Protein AF-A0A968QFV6-F1 (afdb_monomer)

Foldseek 3Di:
DVVLVVCLVVLVLQVLCVVLVPDDCVVVCVLVSLLSNLSSQLSVLLVVLALRSLVVSLVSLVPRDPPDPCVVVSVVSNVQSVLSSQLSVLQVCLVVLCVVLDPVSLVSSLVSLVVRDPPHPCVVVSVVSNLVSVLSNLCVVCVVLLVVLVVLCVVVDLRSLVSSLVSLVVRDPSHPCNVVSVVSNVVSQLSNLCVVCVVLQVQLVVCVVVVNLVRSLVSLPVSDPPHNCVVVSVVSNVLSVLQVQLVVLQVCLVVLCVVLDLVSLVVSLVSLVVRDCSYPCNVVSVVSNVVSVVSSVVPPDPPDD

Structure (mmCIF, N/CA/C/O backbone):
data_AF-A0A968QFV6-F1
#
_entry.id   AF-A0A968QFV6-F1
#
loop_
_atom_site.group_PDB
_atom_site.id
_atom_site.type_symbol
_atom_site.label_atom_id
_atom_site.label_alt_id
_atom_site.label_comp_id
_atom_site.label_asym_id
_atom_site.label_entity_id
_atom_site.label_seq_id
_atom_site.pdbx_PDB_ins_code
_atom_site.Cartn_x
_atom_site.Cartn_y
_atom_site.Cartn_z
_atom_site.occupancy
_atom_site.B_iso_or_equiv
_atom_site.auth_seq_id
_atom_site.auth_comp_id
_atom_site.auth_asym_id
_atom_site.auth_atom_id
_atom_site.pdbx_PDB_model_num
ATOM 1 N N . MET A 1 1 ? -9.538 27.990 45.980 1.00 63.53 1 MET A N 1
ATOM 2 C CA . MET A 1 1 ? -10.976 27.893 45.644 1.00 63.53 1 MET A CA 1
ATOM 3 C C . MET A 1 1 ? -11.156 27.715 44.140 1.00 63.53 1 MET A C 1
ATOM 5 O O . MET A 1 1 ? -11.526 26.620 43.762 1.00 63.53 1 MET A O 1
ATOM 9 N N . ALA A 1 2 ? -10.770 28.677 43.284 1.00 76.88 2 ALA A N 1
ATOM 10 C CA . ALA A 1 2 ? -10.867 28.529 41.817 1.00 76.88 2 ALA A CA 1
ATOM 11 C C . ALA A 1 2 ? -10.183 27.261 41.255 1.00 76.88 2 ALA A C 1
ATOM 13 O O . ALA A 1 2 ? -10.748 26.585 40.409 1.00 76.88 2 ALA A O 1
ATOM 14 N N . ILE A 1 3 ? -9.011 26.895 41.790 1.00 88.00 3 ILE A N 1
ATOM 15 C CA . ILE A 1 3 ? -8.288 25.673 41.394 1.00 88.00 3 ILE A CA 1
ATOM 16 C C . ILE A 1 3 ? -9.075 24.397 41.743 1.00 88.00 3 ILE A C 1
ATOM 18 O O . ILE A 1 3 ? -9.102 23.466 40.956 1.00 88.00 3 ILE A O 1
ATOM 22 N N . VAL A 1 4 ? -9.745 24.350 42.900 1.00 89.94 4 VAL A N 1
ATOM 23 C CA . VAL A 1 4 ? -10.486 23.156 43.352 1.00 89.94 4 VAL A CA 1
ATOM 24 C C . VAL A 1 4 ? -11.701 22.905 42.462 1.00 89.94 4 VAL A C 1
ATOM 26 O O . VAL A 1 4 ? -11.905 21.789 42.001 1.00 89.94 4 VAL A O 1
ATOM 29 N N . GLU A 1 5 ? -12.462 23.959 42.166 1.00 89.62 5 GLU A N 1
ATOM 30 C CA . GLU A 1 5 ? -13.610 23.880 41.256 1.00 89.62 5 GLU A CA 1
ATOM 31 C C . GLU A 1 5 ? -13.193 23.475 39.839 1.00 89.62 5 GLU A C 1
ATOM 33 O O . GLU A 1 5 ? -13.882 22.688 39.192 1.00 89.62 5 GLU A O 1
ATOM 38 N N . GLN A 1 6 ? -12.040 23.965 39.370 1.00 93.44 6 GLN A N 1
ATOM 39 C CA . GLN A 1 6 ? -11.497 23.570 38.073 1.00 93.44 6 GLN A CA 1
ATOM 40 C C . GLN A 1 6 ? -11.153 22.076 38.040 1.00 93.44 6 GLN A C 1
ATOM 42 O O . GLN A 1 6 ? -11.590 21.384 37.127 1.00 93.44 6 GLN A O 1
ATOM 47 N N . LEU A 1 7 ? -10.460 21.562 39.061 1.00 94.38 7 LEU A N 1
ATOM 48 C CA . LEU A 1 7 ? -10.104 20.141 39.148 1.00 94.38 7 LEU A CA 1
ATOM 49 C C . LEU A 1 7 ? -11.343 19.238 39.213 1.00 94.38 7 LEU A C 1
ATOM 51 O O . LEU A 1 7 ? -11.367 18.180 38.592 1.00 94.38 7 LEU A O 1
ATOM 55 N N . ILE A 1 8 ? -12.398 19.660 39.918 1.00 92.56 8 ILE A N 1
ATOM 56 C CA . ILE A 1 8 ? -13.682 18.942 39.940 1.00 92.56 8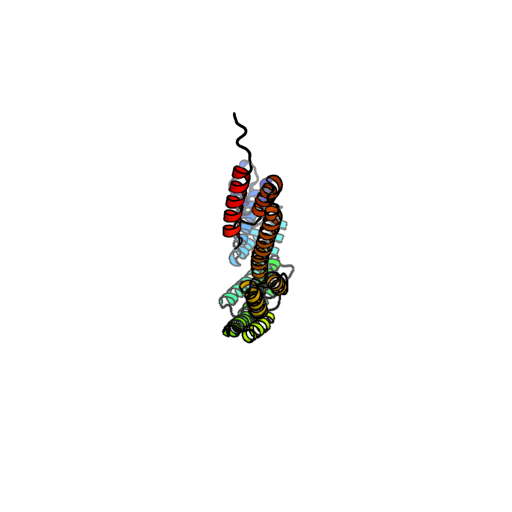 ILE A CA 1
ATOM 57 C C . ILE A 1 8 ? -14.321 18.935 38.545 1.00 92.56 8 ILE A C 1
ATOM 59 O O . ILE A 1 8 ? -14.809 17.900 38.090 1.00 92.56 8 ILE A O 1
ATOM 63 N N . LYS A 1 9 ? -14.312 20.080 37.852 1.00 91.44 9 LYS A N 1
ATOM 64 C CA . LYS A 1 9 ? -14.881 20.225 36.506 1.00 91.44 9 LYS A CA 1
ATOM 65 C C . LYS A 1 9 ? -14.138 19.383 35.467 1.00 91.44 9 LYS A C 1
ATOM 67 O O . LYS A 1 9 ? -14.777 18.781 34.609 1.00 91.44 9 LYS A O 1
ATOM 72 N N . GLU A 1 10 ? -12.814 19.343 35.555 1.00 93.50 10 GLU A N 1
ATOM 73 C CA . GLU A 1 10 ? -11.938 18.547 34.687 1.00 93.50 10 GLU A CA 1
ATOM 74 C C . GLU A 1 10 ? -11.871 17.072 35.105 1.00 93.50 10 GLU A C 1
ATOM 76 O O . GLU A 1 10 ? -11.351 16.251 34.359 1.00 93.50 10 GLU A O 1
ATOM 81 N N . GLN A 1 11 ? -12.457 16.713 36.254 1.00 91.94 11 GLN A N 1
ATOM 82 C CA . GLN A 1 11 ? -12.423 15.361 36.821 1.00 91.94 11 GLN A CA 1
ATOM 83 C C . GLN A 1 11 ? -10.997 14.869 37.121 1.00 91.94 11 GLN A C 1
ATOM 85 O O . GLN A 1 11 ? -10.686 13.676 37.039 1.00 91.94 11 GLN A O 1
ATOM 90 N N . GLU A 1 12 ? -10.126 15.789 37.533 1.00 95.56 12 GLU A N 1
ATOM 91 C CA . GLU A 1 12 ? -8.755 15.501 37.950 1.00 95.56 12 GLU A CA 1
ATOM 92 C C . GLU A 1 12 ? -8.711 15.091 39.427 1.00 95.56 12 GLU A C 1
ATOM 94 O O . GLU A 1 12 ? -8.183 15.777 40.305 1.00 95.56 12 GLU A O 1
ATOM 99 N N . TRP A 1 13 ? -9.314 13.934 39.711 1.00 94.69 13 TRP A N 1
ATOM 100 C CA . TRP A 1 13 ? -9.573 13.430 41.064 1.00 94.69 13 TRP A 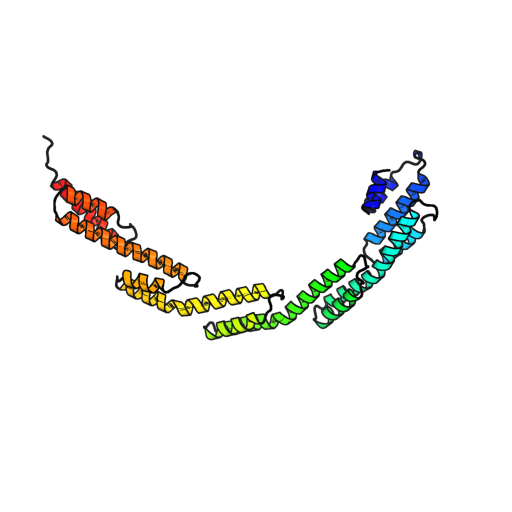CA 1
ATOM 101 C C . TRP A 1 13 ? -8.311 13.225 41.907 1.00 94.69 13 TRP A C 1
ATOM 103 O O . TRP A 1 13 ? -8.300 13.520 43.102 1.00 94.69 13 TRP A O 1
ATOM 113 N N . LYS A 1 14 ? -7.217 12.784 41.277 1.00 93.00 14 LYS A N 1
ATOM 114 C CA . LYS A 1 14 ? -5.929 12.579 41.953 1.00 93.00 14 LYS A CA 1
ATOM 115 C C . LYS A 1 14 ? -5.318 13.902 42.417 1.00 93.00 14 LYS A C 1
ATOM 117 O O . LYS A 1 14 ? -4.801 13.989 43.532 1.00 93.00 14 LYS A O 1
ATOM 122 N N . ASP A 1 15 ? -5.391 14.929 41.581 1.00 93.56 15 ASP A N 1
ATOM 123 C CA . ASP A 1 15 ? -4.854 16.252 41.896 1.00 93.56 15 ASP A CA 1
ATOM 124 C C . ASP A 1 15 ? -5.760 16.984 42.889 1.00 93.56 15 ASP A C 1
ATOM 126 O O . ASP A 1 15 ? -5.274 17.630 43.822 1.00 93.56 15 ASP A O 1
ATOM 130 N N . LEU A 1 16 ? -7.077 16.781 42.783 1.00 94.62 16 LEU A N 1
ATOM 131 C CA . LEU A 1 16 ? -8.046 17.221 43.783 1.00 94.62 16 LEU A CA 1
ATOM 132 C C . LEU A 1 16 ? -7.718 16.645 45.171 1.00 94.62 16 LEU A C 1
ATOM 134 O O . LEU A 1 16 ? -7.713 17.384 46.160 1.00 94.62 16 LEU A O 1
ATOM 138 N N . LEU A 1 17 ? -7.373 15.356 45.261 1.00 92.50 17 LEU A N 1
ATOM 139 C CA . LEU A 1 17 ? -7.002 14.723 46.530 1.00 92.50 17 LEU A CA 1
ATOM 140 C C . LEU A 1 17 ? -5.725 15.338 47.126 1.00 92.50 17 LEU A C 1
ATOM 142 O O . LEU A 1 17 ? -5.653 15.633 48.322 1.00 92.50 17 LEU A O 1
ATOM 146 N N . GLN A 1 18 ? -4.720 15.600 46.287 1.00 92.62 18 GLN A N 1
ATOM 147 C CA . GLN A 1 18 ? -3.479 16.238 46.729 1.00 92.62 18 GLN A CA 1
ATOM 148 C C . GLN A 1 18 ? -3.721 17.649 47.269 1.00 92.62 18 GLN A C 1
ATOM 150 O O . GLN A 1 18 ? -3.216 17.990 48.341 1.00 92.62 18 GLN A O 1
ATOM 155 N N . VAL A 1 19 ? -4.507 18.465 46.564 1.00 92.38 19 VAL A N 1
ATOM 156 C CA . VAL A 1 19 ? -4.805 19.842 46.979 1.00 92.38 19 VAL A CA 1
ATOM 157 C C . VAL A 1 19 ? -5.594 19.863 48.291 1.00 92.38 19 VAL A C 1
ATOM 159 O O . VAL A 1 19 ? -5.239 20.606 49.205 1.00 92.38 19 VAL A O 1
ATOM 162 N N . THR A 1 20 ? -6.619 19.020 48.422 1.00 91.00 20 THR A N 1
ATOM 163 C CA . THR A 1 20 ? -7.507 18.975 49.601 1.00 91.00 20 THR A CA 1
ATOM 164 C C . THR A 1 20 ? -6.808 18.473 50.867 1.00 91.00 20 THR A C 1
ATOM 166 O O . THR A 1 20 ? -7.102 18.928 51.976 1.00 91.00 20 THR A O 1
ATOM 169 N N . SER A 1 21 ? -5.813 17.592 50.731 1.00 89.56 21 SER A N 1
ATOM 170 C CA . SER A 1 21 ? -4.991 17.129 51.860 1.00 89.56 21 SER A CA 1
ATOM 171 C C . SER A 1 21 ? -4.121 18.227 52.496 1.00 89.56 21 SER A C 1
ATOM 173 O O . SER A 1 21 ? -3.706 18.097 53.647 1.00 89.56 21 SER A O 1
ATOM 175 N N . ARG A 1 22 ? -3.861 19.327 51.774 1.00 90.38 22 ARG A N 1
ATOM 176 C CA . ARG A 1 22 ? -2.951 20.411 52.192 1.00 90.38 22 ARG A CA 1
ATOM 177 C C . ARG A 1 22 ? -3.666 21.658 52.715 1.00 90.38 22 ARG A C 1
ATOM 179 O O . ARG A 1 22 ? -3.000 22.633 53.055 1.00 90.38 22 ARG A O 1
ATOM 186 N N . ILE A 1 23 ? -4.998 21.659 52.773 1.00 87.25 23 ILE A N 1
ATOM 187 C CA . ILE A 1 23 ? -5.781 22.837 53.170 1.00 87.25 23 ILE A CA 1
ATOM 188 C C . ILE A 1 23 ? -5.659 23.076 54.686 1.00 87.25 23 ILE A C 1
ATOM 190 O O . ILE A 1 23 ? -6.065 22.218 55.475 1.00 87.25 23 ILE A O 1
ATOM 194 N N . PRO A 1 24 ? -5.142 24.241 55.130 1.00 85.50 24 PRO A N 1
ATOM 195 C CA . PRO A 1 24 ? -5.022 24.548 56.552 1.00 85.50 24 PRO A CA 1
ATOM 196 C C . PRO A 1 24 ? -6.385 24.691 57.242 1.00 85.50 24 PRO A C 1
ATOM 198 O O . PRO A 1 24 ? -7.292 25.342 56.721 1.00 85.50 24 PRO A O 1
ATOM 201 N N . ARG A 1 25 ? -6.499 24.182 58.479 1.00 82.31 25 ARG A N 1
ATOM 202 C CA . ARG A 1 25 ? -7.714 24.324 59.313 1.00 82.31 25 ARG A CA 1
ATOM 203 C C . ARG A 1 25 ? -8.078 25.785 59.615 1.00 82.31 25 ARG A C 1
ATOM 205 O O . ARG A 1 25 ? -9.239 26.103 59.825 1.00 82.31 25 ARG A O 1
ATOM 212 N N . SER A 1 26 ? -7.109 26.702 59.586 1.00 84.50 26 SER A N 1
ATOM 213 C CA . SER A 1 26 ? -7.340 28.137 59.821 1.00 84.50 26 SER A CA 1
ATOM 214 C C . SER A 1 26 ? -8.322 28.777 58.834 1.00 84.50 26 SER A C 1
ATOM 216 O O . SER A 1 26 ? -8.920 29.803 59.152 1.00 84.50 26 SER A O 1
ATOM 218 N N . LEU A 1 27 ? -8.517 28.167 57.661 1.00 85.56 27 LEU A N 1
ATOM 219 C CA . LEU A 1 27 ? -9.427 28.659 56.630 1.00 85.56 27 LEU A CA 1
ATOM 220 C C . LEU A 1 27 ? -10.907 28.379 56.933 1.00 85.56 27 LEU A C 1
ATOM 222 O O . LEU A 1 27 ? -11.758 28.905 56.221 1.00 85.56 27 LEU A O 1
ATOM 226 N N . LYS A 1 28 ? -11.226 27.595 57.977 1.00 86.00 28 LYS A N 1
ATOM 227 C CA . LYS A 1 28 ? -12.605 27.258 58.385 1.00 86.00 28 LYS A CA 1
ATOM 228 C C . LYS A 1 28 ? -13.444 26.635 57.255 1.00 86.00 28 LYS A C 1
ATOM 230 O O . LYS A 1 28 ? -14.626 26.934 57.087 1.00 86.00 28 LYS A O 1
ATOM 235 N N . LEU A 1 29 ? -12.799 25.812 56.425 1.00 88.19 29 LEU A N 1
ATOM 236 C CA . LEU A 1 29 ? -13.401 25.125 55.276 1.00 88.19 29 LEU A CA 1
ATOM 237 C C . LEU A 1 29 ? -13.591 23.626 55.536 1.00 88.19 29 LEU A C 1
ATOM 239 O O . LEU A 1 29 ? -13.666 22.853 54.590 1.00 88.19 29 LEU A O 1
ATOM 243 N N . GLU A 1 30 ? -13.651 23.181 56.788 1.00 88.75 30 GLU A N 1
ATOM 244 C CA . GLU A 1 30 ? -13.606 21.760 57.153 1.00 88.75 30 GLU A CA 1
ATOM 245 C C . GLU A 1 30 ? -14.710 20.949 56.469 1.00 88.75 30 GLU A C 1
ATOM 247 O O . GLU A 1 30 ? -14.447 19.861 55.959 1.00 88.75 30 GLU A O 1
ATOM 252 N N . LYS A 1 31 ? -15.931 21.501 56.400 1.00 88.50 31 LYS A N 1
ATOM 253 C CA . LYS A 1 31 ? -17.063 20.845 55.732 1.00 88.50 31 LYS A CA 1
ATOM 254 C C . LYS A 1 31 ? -16.829 20.700 54.223 1.00 88.50 31 LYS A C 1
ATOM 256 O O . LYS A 1 31 ? -16.955 19.601 53.700 1.00 88.50 31 LYS A O 1
ATOM 261 N N . ARG A 1 32 ? -16.420 21.781 53.547 1.00 90.81 32 ARG A N 1
ATOM 262 C CA . ARG A 1 32 ? -16.102 21.763 52.107 1.00 90.81 32 ARG A CA 1
ATOM 263 C C . ARG A 1 32 ? -14.934 20.844 51.793 1.00 90.81 32 ARG A C 1
ATOM 265 O O . ARG A 1 32 ? -15.000 20.071 50.850 1.00 90.81 32 ARG A O 1
ATOM 272 N N . ASN A 1 33 ? -13.888 20.890 52.615 1.00 93.31 33 ASN A N 1
ATOM 273 C CA . ASN A 1 33 ? -12.712 20.056 52.426 1.00 93.31 33 ASN A CA 1
ATOM 274 C C . ASN A 1 33 ? -13.046 18.568 52.547 1.00 93.31 33 ASN A C 1
ATOM 276 O O . ASN A 1 33 ? -12.532 17.767 51.775 1.00 93.31 33 ASN A O 1
ATOM 280 N N . ARG A 1 34 ? -13.946 18.204 53.469 1.00 93.56 34 ARG A N 1
ATOM 281 C CA . ARG A 1 34 ? -14.459 16.836 53.570 1.00 93.56 34 ARG A CA 1
ATOM 282 C C . ARG A 1 34 ? -15.218 16.422 52.309 1.00 93.56 34 ARG A C 1
ATOM 284 O O . ARG A 1 34 ? -14.957 15.343 51.790 1.00 93.56 34 ARG A O 1
ATOM 291 N N . ASP A 1 35 ? -16.112 17.269 51.806 1.00 95.31 35 ASP A N 1
ATOM 292 C CA . ASP A 1 35 ? -16.872 16.978 50.584 1.00 95.31 35 ASP A CA 1
ATOM 293 C C . ASP A 1 35 ? -15.943 16.826 49.364 1.00 95.31 35 ASP A C 1
ATOM 295 O O . ASP A 1 35 ? -16.114 15.906 48.566 1.00 95.31 35 ASP A O 1
ATOM 299 N N . TRP A 1 36 ? -14.905 17.662 49.249 1.00 95.94 36 TRP A N 1
ATOM 300 C CA . TRP A 1 36 ? -13.896 17.539 48.193 1.00 95.94 36 TRP A CA 1
ATOM 301 C C . TRP A 1 36 ? -13.076 16.256 48.296 1.00 95.94 36 TRP A C 1
ATOM 303 O O . TRP A 1 36 ? -12.808 15.636 47.273 1.00 95.94 36 TRP A O 1
ATOM 313 N N . GLN A 1 37 ? -12.695 15.841 49.507 1.00 95.38 37 GLN A N 1
ATOM 314 C CA . GLN A 1 37 ? -12.001 14.568 49.720 1.00 95.38 37 GLN A CA 1
ATOM 315 C C . GLN A 1 37 ? -12.880 13.378 49.324 1.00 95.38 37 GLN A C 1
ATOM 317 O O . GLN A 1 37 ? -12.383 12.464 48.676 1.00 95.38 37 GLN A O 1
ATOM 322 N N . ILE A 1 38 ? -14.181 13.418 49.639 1.00 96.62 38 ILE A N 1
ATOM 323 C CA . ILE A 1 38 ? -15.136 12.390 49.201 1.00 96.62 38 ILE A CA 1
ATOM 324 C C . ILE A 1 38 ? -15.200 12.328 47.669 1.00 96.62 38 ILE A C 1
ATOM 326 O O . ILE A 1 38 ? -15.082 11.249 47.102 1.00 96.62 38 ILE A O 1
ATOM 330 N N . LEU A 1 39 ? -15.346 13.470 46.985 1.00 96.69 39 LEU A N 1
ATOM 331 C CA . LEU A 1 39 ? -15.356 13.512 45.516 1.00 96.69 39 LEU A CA 1
ATOM 332 C C . LEU A 1 39 ? -14.041 12.998 44.911 1.00 96.69 39 LEU A C 1
ATOM 334 O O . LEU A 1 39 ? -14.059 12.278 43.915 1.00 96.69 39 LEU A O 1
ATOM 338 N N . ALA A 1 40 ? -12.908 13.377 45.502 1.00 96.44 40 ALA A N 1
ATOM 339 C CA . ALA A 1 40 ? -11.581 13.025 45.018 1.00 96.44 40 ALA A CA 1
ATOM 340 C C . ALA A 1 40 ? -11.277 11.532 45.163 1.00 96.44 40 ALA A C 1
ATOM 342 O O . ALA A 1 40 ? -10.762 10.922 44.224 1.00 96.44 40 ALA A O 1
ATOM 343 N N . ASN A 1 41 ? -11.611 10.941 46.310 1.00 96.12 41 ASN A N 1
ATOM 344 C CA . ASN A 1 41 ? -11.475 9.503 46.509 1.00 96.12 41 ASN A CA 1
ATOM 345 C C . ASN A 1 41 ? -12.415 8.759 45.554 1.00 96.12 41 ASN A C 1
ATOM 347 O O . ASN A 1 41 ? -11.948 7.922 44.782 1.00 96.12 41 ASN A O 1
ATOM 351 N N . ALA A 1 42 ? -13.681 9.189 45.469 1.00 96.62 42 ALA A N 1
ATOM 352 C CA . ALA A 1 42 ? -14.680 8.451 44.709 1.00 96.62 42 ALA A CA 1
ATOM 353 C C . ALA A 1 42 ? -14.339 8.452 43.223 1.00 96.62 42 ALA A C 1
ATOM 355 O O . ALA A 1 42 ? -14.321 7.419 42.559 1.00 96.62 42 ALA A O 1
ATOM 356 N N . GLY A 1 43 ? -13.996 9.624 42.693 1.00 94.88 43 GLY A N 1
ATOM 357 C CA . GLY A 1 43 ? -13.551 9.733 41.316 1.00 94.88 43 GLY A CA 1
ATOM 358 C C . GLY A 1 43 ? -12.256 8.963 41.040 1.00 94.88 43 GLY A C 1
ATOM 359 O O . GLY A 1 43 ? -12.102 8.414 39.949 1.00 94.88 43 GLY A O 1
ATOM 360 N N . SER A 1 44 ? -11.344 8.864 42.014 1.00 95.00 44 SER A N 1
ATOM 361 C CA . SER A 1 44 ? -10.121 8.063 41.875 1.00 95.00 44 SER A CA 1
ATOM 362 C C . SER A 1 44 ? -10.425 6.564 41.812 1.00 95.00 44 SER A C 1
ATOM 364 O O . SER A 1 44 ? -9.892 5.894 40.927 1.00 95.00 44 SER A O 1
ATOM 366 N N . SER A 1 45 ? -11.317 6.052 42.666 1.00 94.94 45 SER A N 1
ATOM 367 C CA . SER A 1 45 ? -11.768 4.654 42.620 1.00 94.94 45 SER A CA 1
ATOM 368 C C . SER A 1 45 ? -12.509 4.338 41.320 1.00 94.94 45 SER A C 1
ATOM 370 O O . SER A 1 45 ? -12.218 3.331 40.675 1.00 94.94 45 SER A O 1
ATOM 372 N N . ALA A 1 46 ? -13.380 5.234 40.840 1.00 92.81 46 ALA A N 1
ATOM 373 C CA . ALA A 1 46 ? -14.066 5.052 39.558 1.00 92.81 46 ALA A CA 1
ATOM 374 C C . ALA A 1 46 ? -13.091 5.010 38.365 1.00 92.81 46 ALA A C 1
ATOM 376 O O . ALA A 1 46 ? -13.309 4.266 37.408 1.00 92.81 46 ALA A O 1
ATOM 377 N N . LYS A 1 47 ? -11.987 5.770 38.427 1.00 90.62 47 LYS A N 1
ATOM 378 C CA . LYS A 1 47 ? -10.947 5.820 37.381 1.00 90.62 47 LYS A CA 1
ATOM 379 C C . LYS A 1 47 ? -10.124 4.528 37.281 1.00 90.62 47 LYS A C 1
ATOM 381 O O . LYS A 1 47 ? -9.384 4.373 36.314 1.00 90.62 47 LYS A O 1
ATOM 386 N N . LEU A 1 48 ? -10.271 3.591 38.226 1.00 88.56 48 LEU A N 1
ATOM 387 C CA . LEU A 1 48 ? -9.693 2.245 38.122 1.00 88.56 48 LEU A CA 1
ATOM 388 C C . LEU A 1 48 ? -10.332 1.406 37.008 1.00 88.56 48 LEU A C 1
ATOM 390 O O . LEU A 1 48 ? -9.775 0.372 36.658 1.00 88.56 48 LEU A O 1
ATOM 394 N N . ASP A 1 49 ? -11.472 1.835 36.459 1.00 84.44 49 ASP A N 1
ATOM 395 C CA . ASP A 1 49 ? -12.141 1.184 35.327 1.00 84.44 49 ASP A CA 1
ATOM 396 C C . ASP A 1 49 ? -12.544 -0.279 35.597 1.00 84.44 49 ASP A C 1
ATOM 398 O O . ASP A 1 49 ? -12.525 -1.140 34.720 1.00 84.44 49 ASP A O 1
ATOM 402 N N . THR A 1 50 ? -12.907 -0.571 36.848 1.00 88.62 50 THR A N 1
ATOM 403 C CA . THR A 1 50 ? -13.376 -1.891 37.288 1.00 88.62 50 THR A CA 1
ATOM 404 C C . THR A 1 50 ? -14.739 -1.777 37.954 1.00 88.62 50 THR A C 1
ATOM 406 O O . THR A 1 50 ? -15.065 -0.741 38.536 1.00 88.62 50 THR A O 1
ATOM 409 N N . VAL A 1 51 ? -15.513 -2.868 37.929 1.00 88.94 51 VAL A N 1
ATOM 410 C CA . VAL A 1 51 ? -16.782 -2.960 38.674 1.00 88.94 51 VAL A CA 1
ATOM 411 C C . VAL A 1 51 ? -16.557 -2.609 40.145 1.00 88.94 51 VAL A C 1
ATOM 413 O O . VAL A 1 51 ? -17.231 -1.729 40.669 1.00 88.94 51 VAL A O 1
ATOM 416 N N . PHE A 1 52 ? -15.540 -3.211 40.770 1.00 91.56 52 PHE A N 1
ATOM 417 C CA . PHE A 1 52 ? -15.196 -2.963 42.170 1.00 91.56 52 PHE A CA 1
ATOM 418 C C . PHE A 1 52 ? -14.872 -1.486 42.451 1.00 91.56 52 PHE A C 1
ATOM 420 O O . PHE A 1 52 ? -15.430 -0.903 43.375 1.00 91.56 52 PHE A O 1
ATOM 427 N N . GLY A 1 53 ? -14.019 -0.854 41.636 1.00 93.38 53 GLY A N 1
ATOM 428 C CA . GLY A 1 53 ? -13.657 0.555 41.820 1.00 93.38 53 GLY A CA 1
ATOM 429 C C . GLY A 1 53 ? -14.844 1.508 41.646 1.00 93.38 53 GLY A C 1
ATOM 430 O O . GLY A 1 53 ? -14.958 2.502 42.361 1.00 93.38 53 GLY A O 1
ATOM 431 N N . MET A 1 54 ? -15.776 1.200 40.742 1.00 93.38 54 MET A N 1
ATOM 432 C CA . MET A 1 54 ? -17.001 1.990 40.583 1.00 93.38 54 MET A CA 1
ATOM 433 C C . MET A 1 54 ? -18.007 1.776 41.712 1.00 93.38 54 MET A C 1
ATOM 435 O O . MET A 1 54 ? -18.669 2.729 42.124 1.00 93.38 54 MET A O 1
ATOM 439 N N . GLU A 1 55 ? -18.131 0.554 42.228 1.00 94.12 55 GLU A N 1
ATOM 440 C CA . GLU A 1 55 ? -18.945 0.276 43.413 1.00 94.12 55 GLU A CA 1
ATOM 441 C C . GLU A 1 55 ? -18.404 1.028 44.633 1.00 94.12 55 GLU A C 1
ATOM 443 O O . GLU A 1 55 ? -19.171 1.709 45.316 1.00 94.12 55 GLU A O 1
ATOM 448 N N . GLU A 1 56 ? -17.085 1.002 44.849 1.00 96.50 56 GLU A N 1
ATOM 449 C CA . GLU A 1 56 ? -16.412 1.775 45.898 1.00 96.50 56 GLU A CA 1
ATOM 450 C C . GLU A 1 56 ? -16.678 3.278 45.741 1.00 96.50 56 GLU A C 1
ATOM 452 O O . GLU A 1 56 ? -17.136 3.933 46.679 1.00 96.50 56 GLU A O 1
ATOM 457 N N . ALA A 1 57 ? -16.514 3.811 44.529 1.00 96.38 57 ALA A N 1
ATOM 458 C CA . ALA A 1 57 ? -16.801 5.208 44.225 1.00 96.38 57 ALA A CA 1
ATOM 459 C C . ALA A 1 57 ? -18.249 5.606 44.563 1.00 96.38 57 ALA A C 1
ATOM 461 O O . ALA A 1 57 ? -18.518 6.674 45.124 1.00 96.38 57 ALA A O 1
ATOM 462 N N . ILE A 1 58 ? -19.212 4.737 44.244 1.00 96.50 58 ILE A N 1
ATOM 463 C CA . ILE A 1 58 ? -20.623 4.945 44.573 1.00 96.50 58 ILE A CA 1
ATOM 464 C C . ILE A 1 58 ? -20.838 4.956 46.091 1.00 96.50 58 ILE A C 1
ATOM 466 O O . ILE A 1 58 ? -21.621 5.785 46.570 1.00 96.50 58 ILE A O 1
ATOM 470 N N . GLU A 1 59 ? -20.197 4.056 46.840 1.00 97.06 59 GLU A N 1
ATOM 471 C CA . GLU A 1 59 ? -20.286 4.032 48.305 1.00 97.06 59 GLU A CA 1
ATOM 472 C C . GLU A 1 59 ? -19.679 5.285 48.939 1.00 97.06 59 GLU A C 1
ATOM 474 O O . GLU A 1 59 ? -20.270 5.854 49.860 1.00 97.06 59 GLU A O 1
ATOM 479 N N . GLU A 1 60 ? -18.564 5.784 48.414 1.00 96.25 60 GLU A N 1
ATOM 480 C CA . GLU A 1 60 ? -17.950 7.017 48.901 1.00 96.25 60 GLU A CA 1
ATOM 481 C C . GLU A 1 60 ? -18.840 8.239 48.656 1.00 96.25 60 GLU A C 1
ATOM 483 O O . GLU A 1 60 ? -19.120 8.994 49.590 1.00 96.25 60 GLU A O 1
ATOM 488 N N . ILE A 1 61 ? -19.404 8.395 47.453 1.00 96.88 61 ILE A N 1
ATOM 489 C CA . ILE A 1 61 ? -20.343 9.490 47.146 1.00 96.88 61 ILE A CA 1
ATOM 490 C C . ILE A 1 61 ? -21.565 9.493 48.075 1.00 96.88 61 ILE A C 1
ATOM 492 O O . ILE A 1 61 ? -22.104 10.561 48.377 1.00 96.88 61 ILE A O 1
ATOM 496 N N . LYS A 1 62 ? -22.032 8.329 48.555 1.00 95.19 62 LYS A N 1
ATOM 497 C CA . LYS A 1 62 ? -23.165 8.270 49.502 1.00 95.19 62 LYS A CA 1
ATOM 498 C C . LYS A 1 62 ? -22.862 8.948 50.841 1.00 95.19 62 LYS A C 1
ATOM 500 O O . LYS A 1 62 ? -23.810 9.269 51.555 1.00 95.19 62 LYS A O 1
ATOM 505 N N . GLN A 1 63 ? -21.592 9.175 51.173 1.00 95.19 63 GLN A N 1
ATOM 506 C CA . GLN A 1 63 ? -21.184 9.866 52.396 1.00 95.19 63 GLN A CA 1
ATOM 507 C C . GLN A 1 63 ? -21.372 11.391 52.322 1.00 95.19 63 GLN A C 1
ATOM 509 O O . GLN A 1 63 ? -21.304 12.051 53.361 1.00 95.19 63 GLN A O 1
ATOM 514 N N . LEU A 1 64 ? -21.623 11.961 51.132 1.00 95.56 64 LEU A N 1
ATOM 515 C CA . LEU A 1 64 ? -21.924 13.388 50.979 1.00 95.56 64 LEU A CA 1
ATOM 516 C C . LEU A 1 64 ? -23.220 13.758 51.713 1.00 95.56 64 LEU A C 1
ATOM 518 O O . LEU A 1 64 ? -24.272 13.138 51.532 1.00 95.56 64 LEU A O 1
ATOM 522 N N . ASP A 1 65 ? -23.152 14.827 52.507 1.00 94.31 65 ASP A N 1
ATOM 523 C CA . ASP A 1 65 ? -24.315 15.402 53.185 1.00 94.31 65 ASP A CA 1
ATOM 524 C C . ASP A 1 65 ? -25.356 15.853 52.142 1.00 94.31 65 ASP A C 1
ATOM 526 O O . ASP A 1 65 ? -25.022 16.512 51.158 1.00 94.31 65 ASP A O 1
ATOM 530 N N . LYS A 1 66 ? -26.642 15.557 52.374 1.00 93.81 66 LYS A N 1
ATOM 531 C CA . LYS A 1 66 ? -27.756 15.998 51.510 1.00 93.81 66 LYS A CA 1
ATOM 532 C C . LYS A 1 66 ? -27.847 17.520 51.364 1.00 93.81 66 LYS A C 1
ATOM 534 O O . LYS A 1 66 ? -28.448 18.004 50.413 1.00 93.81 66 LYS A O 1
ATOM 539 N N . LYS A 1 67 ? -27.290 18.270 52.319 1.00 94.50 67 LYS A N 1
ATOM 540 C CA . LYS A 1 67 ? -27.201 19.738 52.307 1.00 94.50 67 LYS A CA 1
ATOM 541 C C . LYS A 1 67 ? -25.873 20.256 51.737 1.00 94.50 67 LYS A C 1
ATOM 543 O O . LYS A 1 67 ? -25.632 21.459 51.805 1.00 94.50 67 LYS A O 1
ATOM 548 N N . SER A 1 68 ? -24.988 19.378 51.261 1.00 93.62 68 SER A N 1
ATOM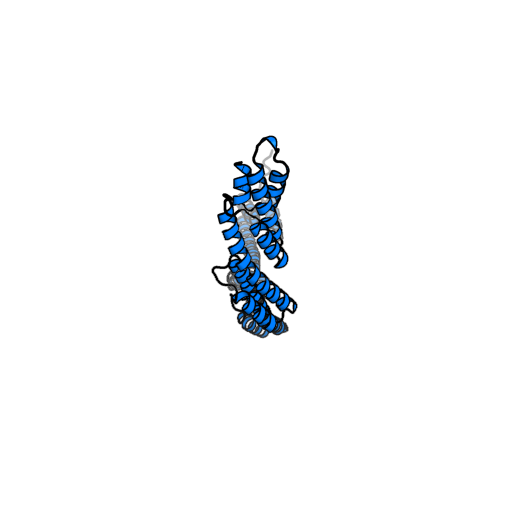 549 C CA . SER A 1 68 ? -23.745 19.773 50.592 1.00 93.62 68 SER A CA 1
ATOM 550 C C . SER A 1 68 ? -24.051 20.482 49.274 1.00 93.62 68 SER A C 1
ATOM 552 O O . SER A 1 68 ? -24.951 20.077 48.537 1.00 93.62 68 SER A O 1
ATOM 554 N N . GLU A 1 69 ? -23.261 21.501 48.935 1.00 93.56 69 GLU A N 1
ATOM 555 C CA . GLU A 1 69 ? -23.331 22.151 47.620 1.00 93.56 69 GLU A CA 1
ATOM 556 C C . GLU A 1 69 ? -22.948 21.191 46.475 1.00 93.56 69 GLU A C 1
ATOM 558 O O . GLU A 1 69 ? -23.417 21.355 45.351 1.00 93.56 69 GLU A O 1
ATOM 563 N N . TYR A 1 70 ? -22.187 20.129 46.773 1.00 94.88 70 TYR A N 1
ATOM 564 C CA . TYR A 1 70 ? -21.776 19.103 45.810 1.00 94.88 70 TYR A CA 1
ATOM 565 C C . TYR A 1 70 ? -22.711 17.889 45.762 1.00 94.88 70 TYR A C 1
ATOM 567 O O . TYR A 1 70 ? -22.457 16.948 45.010 1.00 94.88 70 TYR A O 1
ATOM 575 N N . TYR A 1 71 ? -23.810 17.887 46.524 1.00 95.06 71 TYR A N 1
ATOM 576 C CA . TYR A 1 71 ? -24.717 16.739 46.588 1.00 95.06 71 TYR A CA 1
ATOM 577 C C . TYR A 1 71 ? -25.282 16.359 45.212 1.00 95.06 71 TYR A C 1
ATOM 579 O O . TYR A 1 71 ? -25.268 15.185 44.836 1.00 95.06 71 TYR A O 1
ATOM 587 N N . ASN A 1 72 ? -25.727 17.352 44.434 1.00 95.81 72 ASN A N 1
ATOM 588 C CA . ASN A 1 72 ? -26.275 17.133 43.092 1.00 95.81 72 ASN A CA 1
ATOM 589 C C . ASN A 1 72 ? -25.217 16.588 42.128 1.00 95.81 72 ASN A C 1
ATOM 591 O O . ASN A 1 72 ? -25.498 15.653 41.381 1.00 95.81 72 ASN A O 1
ATOM 595 N N . LEU A 1 73 ? -23.991 17.121 42.185 1.00 95.06 73 LEU A N 1
ATOM 596 C CA . LEU A 1 73 ? -22.867 16.594 41.412 1.00 95.06 73 LEU A CA 1
ATOM 597 C C . LEU A 1 73 ? -22.606 15.125 41.769 1.00 95.06 73 LEU A C 1
ATOM 599 O O . LEU A 1 73 ? -22.497 14.289 40.875 1.00 95.06 73 LEU A O 1
ATOM 603 N N . GLY A 1 74 ? -22.584 14.797 43.063 1.00 96.06 74 GLY A N 1
ATOM 604 C CA . GLY A 1 74 ? -22.432 13.424 43.531 1.00 96.06 74 GLY A CA 1
ATOM 605 C C . GLY A 1 74 ? -23.540 12.498 43.022 1.00 96.06 74 GLY A C 1
ATOM 606 O O . GLY A 1 74 ? -23.245 11.414 42.526 1.00 96.06 74 GLY A O 1
ATOM 607 N N . GLN A 1 75 ? -24.812 12.916 43.052 1.00 96.31 75 GLN A N 1
ATOM 608 C CA . GLN A 1 75 ? -25.902 12.098 42.497 1.00 96.31 75 GLN A CA 1
ATOM 609 C C . GLN A 1 75 ? -25.761 11.874 40.983 1.00 96.31 75 GLN A C 1
ATOM 611 O O . GLN A 1 75 ? -26.039 10.769 40.508 1.00 96.31 75 GLN A O 1
ATOM 616 N N . THR A 1 76 ? -25.288 12.875 40.236 1.00 94.75 76 THR A N 1
ATOM 617 C CA . THR A 1 76 ? -24.989 12.738 38.803 1.00 94.75 76 THR A CA 1
ATOM 618 C C . THR A 1 76 ? -23.862 11.734 38.563 1.00 94.75 76 THR A C 1
ATOM 620 O O . THR A 1 76 ? -24.039 10.808 37.772 1.00 94.75 76 THR A O 1
ATOM 623 N N . LEU A 1 77 ? -22.739 11.855 39.283 1.00 94.75 77 LEU A N 1
ATOM 624 C CA . LEU A 1 77 ? -21.603 10.927 39.187 1.00 94.75 77 LEU A CA 1
ATOM 625 C C . LEU A 1 77 ? -22.015 9.496 39.537 1.00 94.75 77 LEU A C 1
ATOM 627 O O . LEU A 1 77 ? -21.767 8.571 38.773 1.00 94.75 77 LEU A O 1
ATOM 631 N N . LYS A 1 78 ? -22.749 9.322 40.638 1.00 94.88 78 LYS A N 1
ATOM 632 C CA . LYS A 1 78 ? -23.288 8.025 41.054 1.00 94.88 78 LYS A CA 1
ATOM 633 C C . LYS A 1 78 ? -24.206 7.407 40.001 1.00 94.88 78 LYS A C 1
ATOM 635 O O . LYS A 1 78 ? -24.130 6.206 39.762 1.00 94.88 78 LYS A O 1
ATOM 640 N N . SER A 1 79 ? -25.098 8.196 39.400 1.00 92.50 79 SER A N 1
ATOM 641 C CA . SER A 1 79 ? -26.009 7.701 38.357 1.00 92.50 79 SER A CA 1
ATOM 642 C C . SER A 1 79 ? -25.236 7.279 37.110 1.00 92.50 79 SER A C 1
ATOM 644 O O . SER A 1 79 ? -25.527 6.233 36.541 1.00 92.50 79 SER A O 1
ATOM 646 N N . ARG A 1 80 ? -24.206 8.048 36.741 1.00 91.62 80 ARG A N 1
ATOM 647 C CA . ARG A 1 80 ? -23.293 7.721 35.647 1.00 91.62 80 ARG A CA 1
ATOM 648 C C . ARG A 1 80 ? -22.521 6.423 35.907 1.00 91.62 80 ARG A C 1
ATOM 650 O O . ARG A 1 80 ? -22.579 5.527 35.078 1.00 91.62 80 ARG A O 1
ATOM 657 N N . TRP A 1 81 ? -21.853 6.281 37.053 1.00 93.31 81 TRP A N 1
ATOM 658 C CA . TRP A 1 81 ? -21.069 5.076 37.364 1.00 93.31 81 TRP A CA 1
ATOM 659 C C . TRP A 1 81 ? -21.928 3.816 37.478 1.00 93.31 81 TRP A C 1
ATOM 661 O O . TRP A 1 81 ? -21.488 2.741 37.095 1.00 93.31 81 TRP A O 1
ATOM 671 N N . LYS A 1 82 ? -23.183 3.936 37.930 1.00 91.38 82 LYS A N 1
ATOM 672 C CA . LYS A 1 82 ? -24.129 2.810 37.908 1.00 91.38 82 LYS A CA 1
ATOM 673 C C . LYS A 1 82 ? -24.409 2.288 36.504 1.00 91.38 82 LYS A C 1
ATOM 675 O O . LYS A 1 82 ? -24.575 1.083 36.352 1.00 91.38 82 LYS A O 1
ATOM 680 N N . LEU A 1 83 ? -24.503 3.184 35.520 1.00 88.69 83 LEU A N 1
ATOM 681 C CA . LEU A 1 83 ? -24.622 2.782 34.122 1.00 88.69 83 LEU A CA 1
ATOM 682 C C . LEU A 1 83 ? -23.329 2.086 33.694 1.00 88.69 83 LEU A C 1
ATOM 684 O O . LEU A 1 83 ? -23.386 0.936 33.281 1.00 88.69 83 LEU A O 1
ATOM 688 N N . GLU A 1 84 ? -22.180 2.724 33.937 1.00 89.00 84 GLU A N 1
ATOM 689 C CA . GLU A 1 84 ? -20.871 2.202 33.525 1.00 89.00 84 GLU A CA 1
ATOM 690 C C . GLU A 1 84 ? -20.524 0.817 34.111 1.00 89.00 84 GLU A C 1
ATOM 692 O O . GLU A 1 84 ? -19.865 0.029 33.436 1.00 89.00 84 GLU A O 1
ATOM 697 N N . ILE A 1 85 ? -20.993 0.473 35.319 1.00 88.69 85 ILE A N 1
ATOM 698 C CA . ILE A 1 85 ? -20.816 -0.873 35.901 1.00 88.69 85 ILE A CA 1
ATOM 699 C C . ILE A 1 85 ? -21.412 -1.958 34.996 1.00 88.69 85 ILE A C 1
ATOM 701 O O . ILE A 1 85 ? -20.776 -2.992 34.789 1.00 88.69 85 ILE A O 1
ATOM 705 N N . GLN A 1 86 ? -22.618 -1.741 34.459 1.00 81.19 86 GLN A N 1
ATOM 706 C CA . GLN A 1 86 ? -23.282 -2.735 33.610 1.00 81.19 86 GLN A CA 1
ATOM 707 C C . GLN A 1 86 ? -22.489 -2.960 32.318 1.00 81.19 86 GLN A C 1
ATOM 709 O O . GLN A 1 86 ? -22.303 -4.099 31.892 1.00 81.19 86 GLN A O 1
ATOM 714 N N . ASP A 1 87 ? -21.936 -1.899 31.733 1.00 85.75 87 ASP A N 1
ATOM 715 C CA . ASP A 1 87 ? -21.201 -2.007 30.471 1.00 85.75 87 ASP A CA 1
ATOM 716 C C . ASP A 1 87 ? -19.790 -2.551 30.652 1.00 85.75 87 ASP A C 1
ATOM 718 O O . ASP A 1 87 ? -19.288 -3.225 29.757 1.00 85.75 87 ASP A O 1
ATOM 722 N N . ILE A 1 88 ? -19.137 -2.299 31.794 1.00 86.62 88 ILE A N 1
ATOM 723 C CA . ILE A 1 88 ? -17.838 -2.918 32.095 1.00 86.62 88 ILE A CA 1
ATOM 724 C C . ILE A 1 88 ? -17.970 -4.439 32.085 1.00 86.62 88 ILE A C 1
ATOM 726 O O . ILE A 1 88 ? -17.085 -5.117 31.565 1.00 86.62 88 ILE A O 1
ATOM 730 N N . VAL A 1 89 ? -19.077 -4.981 32.600 1.00 87.12 89 VAL A N 1
ATOM 731 C CA . VAL A 1 89 ? -19.337 -6.425 32.559 1.00 87.12 89 VAL A CA 1
ATOM 732 C C . VAL A 1 89 ? -19.440 -6.914 31.113 1.00 87.12 89 VAL A C 1
ATOM 734 O O . VAL A 1 89 ? -18.732 -7.854 30.745 1.00 87.12 89 VAL A O 1
ATOM 737 N N . HIS A 1 90 ? -20.246 -6.248 30.280 1.00 90.94 90 HIS A N 1
ATOM 738 C CA . HIS A 1 90 ? -20.391 -6.597 28.862 1.00 90.94 90 HIS A CA 1
ATOM 739 C C . HIS A 1 90 ? -19.062 -6.496 28.098 1.00 90.94 90 HIS A C 1
ATOM 741 O O . HIS A 1 90 ? -18.660 -7.444 27.424 1.00 90.94 90 HIS A O 1
ATOM 747 N N . LEU A 1 91 ? -18.321 -5.394 28.253 1.00 90.31 91 LEU A N 1
ATOM 748 C CA . LEU A 1 91 ? -17.030 -5.196 27.587 1.00 90.31 91 LEU A CA 1
ATOM 749 C C . LEU A 1 91 ? -15.955 -6.164 28.086 1.00 90.31 91 LEU A C 1
ATOM 751 O O . LEU A 1 91 ? -15.135 -6.611 27.287 1.00 90.31 91 LEU A O 1
ATOM 755 N N . SER A 1 92 ? -15.930 -6.495 29.379 1.00 89.31 92 SER A N 1
ATOM 756 C CA . SER A 1 92 ? -14.989 -7.482 29.920 1.00 89.31 92 SER A CA 1
ATOM 757 C C . SER A 1 92 ? -15.268 -8.861 29.336 1.00 89.31 92 SER A C 1
ATOM 759 O O . SER A 1 92 ? -14.350 -9.505 28.831 1.00 89.31 92 SER A O 1
ATOM 761 N N . LYS A 1 93 ? -16.538 -9.280 29.325 1.00 91.19 93 LYS A N 1
ATOM 762 C CA . LYS A 1 93 ? -16.946 -10.555 28.733 1.00 91.19 93 LYS A CA 1
ATOM 763 C C . LYS A 1 93 ? -16.613 -10.612 27.242 1.00 91.19 93 LYS A C 1
ATOM 765 O O . LYS A 1 93 ? -16.037 -11.594 26.782 1.00 91.19 93 LYS A O 1
ATOM 770 N N . ALA A 1 94 ? -16.898 -9.542 26.502 1.00 93.81 94 ALA A N 1
ATOM 771 C CA . ALA A 1 94 ? -16.550 -9.436 25.090 1.00 93.81 94 ALA A CA 1
ATOM 772 C C . ALA A 1 94 ? -15.031 -9.561 24.857 1.00 93.81 94 ALA A C 1
ATOM 774 O O . ALA A 1 94 ? -14.590 -10.309 23.987 1.00 93.81 94 ALA A O 1
ATOM 775 N N . LYS A 1 95 ? -14.209 -8.899 25.683 1.00 90.94 95 LYS A N 1
ATOM 776 C CA . LYS A 1 95 ? -12.741 -9.016 25.624 1.00 90.94 95 LYS A CA 1
ATOM 777 C C . LYS A 1 95 ? -12.250 -10.433 25.926 1.00 90.94 95 LYS A C 1
ATOM 779 O O . LYS A 1 95 ? -11.302 -10.882 25.286 1.00 90.94 95 LYS A O 1
ATOM 784 N N . ASP A 1 96 ? -12.870 -11.131 26.875 1.00 92.31 96 ASP A N 1
ATOM 785 C CA . ASP A 1 96 ? -12.527 -12.520 27.191 1.00 92.31 96 ASP A CA 1
ATOM 786 C C . ASP A 1 96 ? -12.850 -13.461 26.020 1.00 92.31 96 ASP A C 1
ATOM 788 O O . ASP A 1 96 ? -12.031 -14.320 25.690 1.00 92.31 96 ASP A O 1
ATOM 792 N N . LEU A 1 97 ? -13.989 -13.258 25.346 1.00 93.62 97 LEU A N 1
ATOM 793 C CA . LEU A 1 97 ? -14.393 -14.028 24.163 1.00 93.62 97 LEU A CA 1
ATOM 794 C C . LEU A 1 97 ? -13.386 -13.878 23.014 1.00 93.62 97 LEU A C 1
ATOM 796 O O . LEU A 1 97 ? -12.933 -14.879 22.447 1.00 93.62 97 LEU A O 1
ATOM 800 N N . VAL A 1 98 ? -12.967 -12.643 22.719 1.00 94.50 98 VAL A N 1
ATOM 801 C CA . VAL A 1 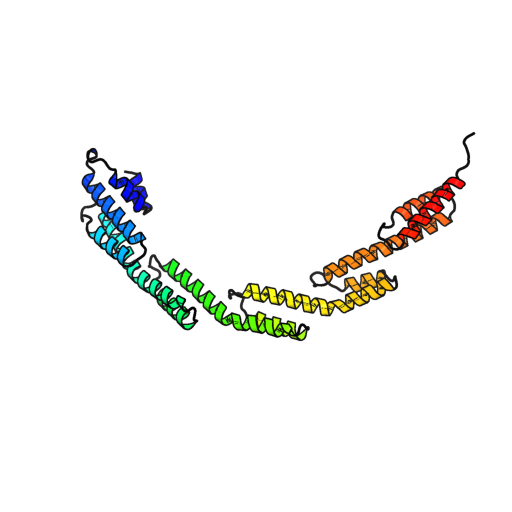98 ? -12.033 -12.337 21.619 1.00 94.50 98 VAL A CA 1
ATOM 802 C C . VAL A 1 98 ? -10.658 -12.989 21.799 1.00 94.50 98 VAL A C 1
ATOM 804 O O . VAL A 1 98 ? -9.971 -13.210 20.806 1.00 94.50 98 VAL A O 1
ATOM 807 N N . ARG A 1 99 ? -10.256 -13.392 23.016 1.00 90.94 99 ARG A N 1
ATOM 808 C CA . ARG A 1 99 ? -8.953 -14.055 23.246 1.00 90.94 99 ARG A CA 1
ATOM 809 C C . ARG A 1 99 ? -8.743 -15.318 22.413 1.00 90.94 99 ARG A C 1
ATOM 811 O O . ARG A 1 99 ? -7.603 -15.636 22.096 1.00 90.94 99 ARG A O 1
ATOM 818 N N . ALA A 1 100 ? -9.812 -16.038 22.073 1.00 88.50 100 ALA A N 1
ATOM 819 C CA . ALA A 1 100 ? -9.703 -17.222 21.223 1.00 88.50 100 ALA A CA 1
ATOM 820 C C . ALA A 1 100 ? -9.502 -16.879 19.736 1.00 88.50 100 ALA A C 1
ATOM 822 O O . ALA A 1 100 ? -9.061 -17.735 18.976 1.00 88.50 100 ALA A O 1
ATOM 823 N N . GLY A 1 101 ? -9.856 -15.658 19.314 1.00 88.06 101 GLY A N 1
ATOM 824 C CA . GLY A 1 101 ? -9.691 -15.172 17.941 1.00 88.06 101 GLY A CA 1
ATOM 825 C C . GLY A 1 101 ? -10.540 -15.883 16.881 1.00 88.06 101 GLY A C 1
ATOM 826 O O . GLY A 1 101 ? -10.272 -15.733 15.694 1.00 88.06 101 GLY A O 1
ATOM 827 N N . THR A 1 102 ? -11.540 -16.679 17.269 1.00 95.31 102 THR A N 1
ATOM 828 C CA . THR A 1 102 ? -12.405 -17.399 16.323 1.00 95.31 102 THR A CA 1
ATOM 829 C C . THR A 1 102 ? -13.591 -16.534 15.891 1.00 95.31 102 THR A C 1
ATOM 831 O O . THR A 1 102 ? -14.095 -15.729 16.674 1.00 95.31 102 THR A O 1
ATOM 834 N N . ILE A 1 103 ? -14.090 -16.728 14.664 1.00 95.69 103 ILE A N 1
ATOM 835 C CA . ILE A 1 103 ? -15.272 -16.003 14.157 1.00 95.69 103 ILE A CA 1
ATOM 836 C C . ILE A 1 103 ? -16.489 -16.137 15.095 1.00 95.69 103 ILE A C 1
ATOM 838 O O . ILE A 1 103 ? -17.103 -15.110 15.391 1.00 95.69 103 ILE A O 1
ATOM 842 N N . PRO A 1 104 ? -16.851 -17.334 15.614 1.00 97.50 104 PRO A N 1
ATOM 843 C CA . PRO A 1 104 ? -17.950 -17.452 16.573 1.00 97.50 104 PRO A CA 1
ATOM 844 C C . PRO A 1 104 ? -17.758 -16.570 17.812 1.00 97.50 104 PRO A C 1
ATOM 846 O O . PRO A 1 104 ? -18.655 -15.809 18.162 1.00 97.50 104 PRO A O 1
ATOM 849 N N . ASN A 1 105 ? -16.567 -16.583 18.415 1.00 97.00 105 ASN A N 1
ATOM 850 C CA . ASN A 1 105 ? -16.297 -15.794 1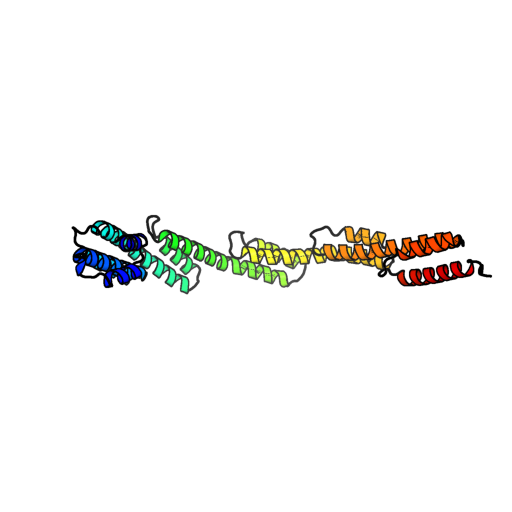9.613 1.00 97.00 105 ASN A CA 1
ATOM 851 C C . ASN A 1 105 ? -16.256 -14.286 19.331 1.00 97.00 105 ASN A C 1
ATOM 853 O O . ASN A 1 105 ? -16.685 -13.497 20.169 1.00 97.00 105 ASN A O 1
ATOM 857 N N . LEU A 1 106 ? -15.756 -13.874 18.162 1.00 97.75 106 LEU A N 1
ATOM 858 C CA . LEU A 1 106 ? -15.792 -12.477 17.725 1.00 97.75 106 LEU A CA 1
ATOM 859 C C . LEU A 1 106 ? -17.239 -11.995 17.549 1.00 97.75 106 LEU A C 1
ATOM 861 O O . LEU A 1 106 ? -17.574 -10.899 17.991 1.00 97.75 106 LEU A O 1
ATOM 865 N N . ASN A 1 107 ? -18.116 -12.822 16.972 1.00 98.00 107 ASN A N 1
ATOM 866 C CA . ASN A 1 107 ? -19.542 -12.509 16.855 1.00 98.00 107 ASN A CA 1
ATOM 867 C C . ASN A 1 107 ? -20.234 -12.426 18.222 1.00 98.00 107 ASN A C 1
ATOM 869 O O . ASN A 1 107 ? -21.017 -11.506 18.447 1.00 98.00 107 ASN A O 1
ATOM 873 N N . GLU A 1 108 ? -19.925 -13.334 19.151 1.00 97.38 108 GLU A N 1
ATOM 874 C CA . GLU A 1 108 ? -20.439 -13.253 20.525 1.00 97.38 108 GLU A CA 1
ATOM 875 C C . GLU A 1 108 ? -19.939 -11.994 21.248 1.00 97.38 108 GLU A C 1
ATOM 877 O O . GLU A 1 108 ? -20.715 -11.322 21.925 1.00 97.38 108 GLU A O 1
ATOM 882 N N . ALA A 1 109 ? -18.670 -11.616 21.064 1.00 96.62 109 ALA A N 1
ATOM 883 C CA . ALA A 1 109 ? -18.120 -10.387 21.627 1.00 96.62 109 ALA A CA 1
ATOM 884 C C . ALA A 1 109 ? -18.816 -9.136 21.072 1.00 96.62 109 ALA A C 1
ATOM 886 O O . ALA A 1 109 ? -19.155 -8.229 21.834 1.00 96.62 109 ALA A O 1
ATOM 887 N N . ILE A 1 110 ? -19.079 -9.103 19.760 1.00 97.69 110 ILE A N 1
ATOM 888 C CA . ILE A 1 110 ? -19.866 -8.042 19.121 1.00 97.69 110 ILE A CA 1
ATOM 889 C C . ILE A 1 110 ? -21.265 -7.981 19.737 1.00 97.69 110 ILE A C 1
ATOM 891 O O . ILE A 1 110 ? -21.694 -6.896 20.120 1.00 97.69 110 ILE A O 1
ATOM 895 N N . ALA A 1 111 ? -21.947 -9.121 19.882 1.00 97.25 111 ALA A N 1
ATOM 896 C CA . ALA A 1 111 ? -23.283 -9.176 20.468 1.00 97.25 111 ALA A CA 1
ATOM 897 C C . ALA A 1 111 ? -23.303 -8.639 21.910 1.00 97.25 111 ALA A C 1
ATOM 899 O O . ALA A 1 111 ? -24.190 -7.863 22.254 1.00 97.25 111 ALA A O 1
ATOM 900 N N . GLU A 1 112 ? -22.302 -8.975 22.731 1.00 95.62 112 GLU A N 1
ATOM 901 C CA . GLU A 1 112 ? -22.156 -8.429 24.089 1.00 95.62 112 GLU A CA 1
ATOM 902 C C . GLU A 1 112 ? -21.931 -6.912 24.088 1.00 95.62 112 GLU A C 1
ATOM 904 O O . GLU A 1 112 ? -22.582 -6.187 24.839 1.00 95.62 112 GLU A O 1
ATOM 909 N N . ALA A 1 113 ? -21.055 -6.395 23.222 1.00 95.31 113 ALA A N 1
ATOM 910 C CA . ALA A 1 113 ? -20.822 -4.953 23.125 1.00 95.31 113 ALA A CA 1
ATOM 911 C C . ALA A 1 113 ? -22.024 -4.187 22.541 1.00 95.31 113 ALA A C 1
ATOM 913 O O . ALA A 1 113 ? -22.203 -3.003 22.833 1.00 95.31 113 ALA A O 1
ATOM 914 N N . GLU A 1 114 ? -22.868 -4.833 21.732 1.00 95.94 114 GLU A N 1
ATOM 915 C CA . GLU A 1 114 ? -24.092 -4.236 21.186 1.00 95.94 114 GLU A CA 1
ATOM 916 C C . GLU A 1 114 ? -25.187 -4.025 22.239 1.00 95.94 114 GLU A C 1
ATOM 918 O O . GLU A 1 114 ? -26.048 -3.167 22.027 1.00 95.94 114 GLU A O 1
ATOM 923 N N . LEU A 1 115 ? -25.120 -4.717 23.386 1.00 93.62 115 LEU A N 1
ATOM 924 C CA . LEU A 1 115 ? -26.029 -4.508 24.521 1.00 93.62 115 LEU A CA 1
ATOM 925 C C . LEU A 1 115 ? -25.851 -3.134 25.186 1.00 93.62 115 LEU A C 1
ATOM 927 O O . LEU A 1 115 ? -26.736 -2.692 25.919 1.00 93.62 115 LEU A O 1
ATOM 931 N N . ILE A 1 116 ? -24.747 -2.434 24.907 1.00 91.81 116 ILE A N 1
ATOM 932 C CA . ILE A 1 116 ? -24.441 -1.119 25.475 1.00 91.81 116 ILE A CA 1
ATOM 933 C C . ILE A 1 116 ? -25.255 -0.041 24.733 1.00 91.81 116 ILE A C 1
ATOM 935 O O . ILE A 1 116 ? -25.037 0.195 23.535 1.00 91.81 116 ILE A O 1
ATOM 939 N N . PRO A 1 117 ? -26.195 0.644 25.412 1.00 90.31 117 PRO A N 1
ATOM 940 C CA . PRO A 1 117 ? -27.109 1.579 24.765 1.00 90.31 117 PRO A CA 1
ATOM 941 C C . PRO A 1 117 ? -26.412 2.886 24.363 1.00 90.31 117 PRO A C 1
ATOM 943 O O . PRO A 1 117 ? -25.427 3.300 24.967 1.00 90.31 117 PRO A O 1
ATOM 946 N N . SER A 1 118 ? -26.964 3.603 23.378 1.00 89.62 118 SER A N 1
ATOM 947 C CA . SER A 1 118 ? -26.395 4.869 22.870 1.00 89.62 118 SER A CA 1
ATOM 948 C C . SER A 1 118 ? -26.318 6.002 23.894 1.00 89.62 118 SER A C 1
ATOM 950 O O . SER A 1 118 ? -25.477 6.885 23.761 1.00 89.62 118 SER A O 1
ATOM 952 N N . GLY A 1 119 ? -27.167 5.975 24.924 1.00 86.88 119 GLY A N 1
ATOM 953 C CA . GLY A 1 119 ? -27.121 6.924 26.040 1.00 86.88 119 GLY A CA 1
ATOM 954 C C . GLY A 1 119 ? -26.016 6.638 27.060 1.00 86.88 119 GLY A C 1
ATOM 955 O O . GLY A 1 119 ? -25.880 7.381 28.031 1.00 86.88 119 GLY A O 1
ATOM 956 N N . ASN A 1 120 ? -25.256 5.557 26.879 1.00 87.19 120 ASN A N 1
ATOM 957 C CA . ASN A 1 120 ? -24.228 5.153 27.816 1.00 87.19 120 ASN A CA 1
ATOM 958 C C . ASN A 1 120 ? -22.911 5.928 27.608 1.00 87.19 120 ASN A C 1
ATOM 960 O O . ASN A 1 120 ? -22.467 6.052 26.462 1.00 87.19 120 ASN A O 1
ATOM 964 N N . PRO A 1 121 ? -22.222 6.369 28.682 1.00 86.12 121 PRO A N 1
ATOM 965 C CA . PRO A 1 121 ? -20.892 6.972 28.578 1.00 86.12 121 PRO A CA 1
ATOM 966 C C . PRO A 1 121 ? -19.853 6.146 27.797 1.00 86.12 121 PRO A C 1
ATOM 968 O O . PRO A 1 121 ? -18.942 6.729 27.219 1.00 86.12 121 PRO A O 1
ATOM 971 N N . ARG A 1 122 ? -19.984 4.813 27.759 1.00 87.62 122 ARG A N 1
ATOM 972 C CA . ARG A 1 122 ? -19.053 3.866 27.110 1.00 87.62 122 ARG A CA 1
ATOM 973 C C . ARG A 1 122 ? -19.471 3.429 25.715 1.00 87.62 122 ARG A C 1
ATOM 975 O O . ARG A 1 122 ? -18.811 2.591 25.101 1.00 87.62 122 ARG A O 1
ATOM 982 N N . TYR A 1 123 ? -20.553 3.990 25.184 1.00 90.88 123 TYR A N 1
ATOM 983 C CA . TYR A 1 123 ? -21.060 3.614 23.869 1.00 90.88 123 TYR A CA 1
ATOM 984 C C . TYR A 1 123 ? -20.011 3.780 22.761 1.00 90.88 123 TYR A C 1
ATOM 986 O O . TYR A 1 123 ? -19.891 2.925 21.886 1.00 90.88 123 TYR A O 1
ATOM 994 N N . THR A 1 124 ? -19.222 4.855 22.798 1.00 92.25 124 THR A N 1
ATOM 995 C CA . THR A 1 124 ? -18.174 5.108 21.797 1.00 92.25 124 THR A CA 1
ATOM 996 C C . THR A 1 124 ? -17.100 4.026 21.803 1.00 92.25 124 THR A C 1
ATOM 998 O O . THR A 1 124 ? -16.700 3.557 20.737 1.00 92.25 124 THR A O 1
ATOM 1001 N N . ASP A 1 125 ? -16.688 3.583 22.990 1.00 90.19 125 ASP A N 1
ATOM 1002 C CA . ASP A 1 125 ? -15.673 2.542 23.155 1.00 90.19 125 ASP A CA 1
ATOM 1003 C C . ASP A 1 125 ? -16.199 1.191 22.668 1.00 90.19 125 ASP A C 1
ATOM 1005 O O . ASP A 1 125 ? -15.507 0.477 21.941 1.00 90.19 125 ASP A O 1
ATOM 1009 N N . ALA A 1 126 ? -17.460 0.881 22.984 1.00 94.44 126 ALA A N 1
ATOM 1010 C CA . ALA A 1 126 ? -18.141 -0.307 22.485 1.00 94.44 126 ALA A CA 1
ATOM 1011 C C . ALA A 1 126 ? -18.212 -0.321 20.950 1.00 94.44 126 ALA A C 1
ATOM 1013 O O . ALA A 1 126 ? -17.896 -1.327 20.319 1.00 94.44 126 ALA A O 1
ATOM 1014 N N . ARG A 1 127 ? -18.571 0.807 20.320 1.00 96.75 127 ARG A N 1
ATOM 1015 C CA . ARG A 1 127 ? -18.661 0.900 18.852 1.00 96.75 127 ARG A CA 1
ATOM 1016 C C . ARG A 1 127 ? -17.309 0.776 18.170 1.00 96.75 127 ARG A C 1
ATOM 1018 O O . ARG A 1 127 ? -17.239 0.152 17.113 1.00 96.75 127 ARG A O 1
ATOM 1025 N N . LYS A 1 128 ? -16.252 1.315 18.779 1.00 96.00 128 LYS A N 1
ATOM 1026 C CA . LYS A 1 128 ? -14.885 1.116 18.298 1.00 96.00 128 LYS A CA 1
ATOM 1027 C C . LYS A 1 128 ? -14.492 -0.362 18.360 1.00 96.00 128 LYS A C 1
ATOM 1029 O O . LYS A 1 128 ? -14.082 -0.910 17.346 1.00 96.00 128 LYS A O 1
ATOM 1034 N N . ALA A 1 129 ? -14.715 -1.020 19.498 1.00 95.62 129 ALA A N 1
ATOM 1035 C CA . ALA A 1 129 ? -14.416 -2.442 19.656 1.00 95.62 129 ALA A CA 1
ATOM 1036 C C . ALA A 1 129 ? -15.179 -3.316 18.642 1.00 95.62 129 ALA A C 1
ATOM 1038 O O . ALA A 1 129 ? -14.588 -4.184 18.007 1.00 95.62 129 ALA A O 1
ATOM 1039 N N . ILE A 1 130 ? -16.467 -3.033 18.413 1.00 97.06 130 ILE A N 1
ATOM 1040 C CA . ILE A 1 130 ? -17.273 -3.721 17.392 1.00 97.06 130 ILE A CA 1
ATOM 1041 C C . ILE A 1 130 ? -16.677 -3.540 15.991 1.00 97.06 130 ILE A C 1
ATOM 1043 O O . ILE A 1 130 ? -16.627 -4.500 15.224 1.00 97.06 130 ILE A O 1
ATOM 1047 N N . ALA A 1 131 ? -16.248 -2.326 15.634 1.00 96.94 131 ALA A N 1
ATOM 1048 C CA . ALA A 1 131 ? -15.625 -2.069 14.337 1.00 96.94 131 ALA A CA 1
ATOM 1049 C C . ALA A 1 131 ? -14.317 -2.859 14.178 1.00 96.94 131 ALA A C 1
ATOM 1051 O O . ALA A 1 131 ? -14.122 -3.510 13.151 1.00 96.94 131 ALA A O 1
ATOM 1052 N N . ASP A 1 132 ? -13.481 -2.875 15.219 1.00 96.19 132 ASP A N 1
ATOM 1053 C CA . ASP A 1 132 ? -12.220 -3.616 15.234 1.00 96.19 132 ASP A CA 1
ATOM 1054 C C . ASP A 1 132 ? -12.459 -5.129 15.062 1.00 96.19 132 ASP A C 1
ATOM 1056 O O . ASP A 1 132 ? -11.816 -5.776 14.233 1.00 96.19 132 ASP A O 1
ATOM 1060 N N . TRP A 1 133 ? -13.422 -5.709 15.785 1.00 97.44 133 TRP A N 1
ATOM 1061 C CA . TRP A 1 133 ? -13.740 -7.141 15.688 1.00 97.44 133 TRP A CA 1
ATOM 1062 C C . TRP A 1 133 ? -14.381 -7.522 14.354 1.00 97.44 133 TRP A C 1
ATOM 1064 O O . TRP A 1 133 ? -14.067 -8.580 13.814 1.00 97.44 133 TRP A O 1
ATOM 1074 N N . ARG A 1 134 ? -15.223 -6.657 13.773 1.00 97.19 134 ARG A N 1
ATOM 1075 C CA . ARG A 1 134 ? -15.736 -6.856 12.406 1.00 97.19 134 ARG A CA 1
ATOM 1076 C C . ARG A 1 134 ? -14.605 -6.874 11.382 1.00 97.19 134 ARG A C 1
ATOM 1078 O O . ARG A 1 134 ? -14.635 -7.705 10.480 1.00 97.19 134 ARG A O 1
ATOM 1085 N N . GLY A 1 135 ? -13.603 -6.011 11.551 1.00 96.69 135 GLY A N 1
ATOM 1086 C CA . GLY A 1 135 ? -12.384 -6.040 10.744 1.00 96.69 135 GLY A CA 1
ATOM 1087 C C . GLY A 1 135 ? -11.635 -7.369 10.879 1.00 96.69 135 GLY A C 1
ATOM 1088 O O . GLY A 1 135 ? -11.284 -7.971 9.872 1.00 96.69 135 GLY A O 1
ATOM 1089 N N . GLN A 1 136 ? -11.465 -7.882 12.103 1.00 96.56 136 GLN A N 1
ATOM 1090 C CA . GLN A 1 136 ? -10.821 -9.186 12.330 1.00 96.56 136 GLN A CA 1
ATOM 1091 C C . GLN A 1 136 ? -11.578 -10.342 11.671 1.00 96.56 136 GLN A C 1
ATOM 1093 O O . GLN A 1 136 ? -10.948 -11.209 11.072 1.00 96.56 136 GLN A O 1
ATOM 1098 N N . ILE A 1 137 ? -12.913 -10.347 11.747 1.00 97.25 137 ILE A N 1
ATOM 1099 C CA . ILE A 1 137 ? -13.737 -11.347 11.053 1.00 97.25 137 ILE A CA 1
ATOM 1100 C C . ILE A 1 137 ? -13.467 -11.290 9.547 1.00 97.25 137 ILE A C 1
ATOM 1102 O O . ILE A 1 137 ? -13.139 -12.320 8.966 1.00 97.25 137 ILE A O 1
ATOM 1106 N N . GLN A 1 138 ? -13.518 -10.099 8.940 1.00 97.00 138 GLN A N 1
ATOM 1107 C CA . GLN A 1 138 ? -13.237 -9.928 7.510 1.00 97.00 138 GLN A CA 1
ATOM 1108 C C . GLN A 1 138 ? -11.832 -10.404 7.138 1.00 97.00 138 GLN A C 1
ATOM 1110 O O . GLN A 1 138 ? -11.674 -11.105 6.146 1.00 97.00 138 GLN A O 1
ATOM 1115 N N . THR A 1 139 ? -10.816 -10.100 7.950 1.00 97.50 139 THR A N 1
ATOM 1116 C CA . THR A 1 139 ? -9.464 -10.632 7.737 1.00 97.50 139 THR A CA 1
ATOM 1117 C C . THR A 1 139 ? -9.460 -12.159 7.743 1.00 97.50 139 THR A C 1
ATOM 1119 O O . THR A 1 139 ? -8.884 -12.756 6.842 1.00 97.50 139 THR A O 1
ATOM 1122 N N . ILE A 1 140 ? -10.104 -12.810 8.717 1.00 97.12 140 ILE A N 1
ATOM 1123 C CA . ILE A 1 140 ? -10.144 -14.281 8.793 1.00 97.12 140 ILE A CA 1
ATOM 1124 C C . ILE A 1 140 ? -10.871 -14.878 7.580 1.00 97.12 140 ILE A C 1
ATOM 1126 O O . ILE A 1 140 ? -10.433 -15.899 7.053 1.00 97.12 140 ILE A O 1
ATOM 1130 N N . GLU A 1 141 ? -11.965 -14.258 7.137 1.00 96.88 141 GLU A N 1
ATOM 1131 C CA . GLU A 1 141 ? -12.764 -14.718 5.996 1.00 96.88 141 GLU A CA 1
ATOM 1132 C C . GLU A 1 141 ? -12.044 -14.534 4.652 1.00 96.88 141 GLU A C 1
ATOM 1134 O O . GLU A 1 141 ? -12.115 -15.418 3.797 1.00 96.88 141 GLU A O 1
ATOM 1139 N N . ASP A 1 142 ? -11.322 -13.426 4.476 1.00 98.38 142 ASP A N 1
ATOM 1140 C CA . ASP A 1 142 ? -10.647 -13.082 3.221 1.00 98.38 142 ASP A CA 1
ATOM 1141 C C . ASP A 1 142 ? -9.224 -13.662 3.124 1.00 98.38 142 ASP A C 1
ATOM 1143 O O . ASP A 1 142 ? -8.695 -13.824 2.020 1.00 98.38 142 ASP A O 1
ATOM 1147 N N . GLN A 1 143 ? -8.594 -14.036 4.245 1.00 98.31 143 GLN A N 1
ATOM 1148 C CA . GLN A 1 143 ? -7.241 -14.603 4.246 1.00 98.31 143 GLN A CA 1
ATOM 1149 C C . GLN A 1 143 ? -7.100 -15.834 3.326 1.00 98.31 143 GLN A C 1
ATOM 1151 O O . GLN A 1 143 ? -6.123 -15.893 2.576 1.00 98.31 143 GLN A O 1
ATOM 1156 N N . PRO A 1 144 ? -8.027 -16.816 3.310 1.00 98.50 144 PRO A N 1
ATOM 1157 C CA . PRO A 1 144 ? -7.940 -17.957 2.400 1.00 98.50 144 PRO A CA 1
ATOM 1158 C C . PRO A 1 144 ? -8.032 -17.560 0.923 1.00 98.50 144 PRO A C 1
ATOM 1160 O O . PRO A 1 144 ? -7.377 -18.184 0.090 1.00 98.50 144 PRO A O 1
ATOM 1163 N N . VAL A 1 145 ? -8.805 -16.518 0.599 1.00 98.62 145 VAL A N 1
ATOM 1164 C CA . VAL A 1 145 ? -8.925 -15.983 -0.766 1.00 98.62 145 VAL A CA 1
ATOM 1165 C C . VAL A 1 145 ? -7.591 -15.386 -1.206 1.00 98.62 145 VAL A C 1
ATOM 1167 O O . VAL A 1 145 ? -7.086 -15.729 -2.275 1.00 98.62 145 VAL A O 1
ATOM 1170 N N . LEU A 1 146 ? -6.971 -14.562 -0.354 1.00 98.75 146 LEU A N 1
ATOM 1171 C CA . LEU A 1 146 ? -5.661 -13.975 -0.636 1.00 98.75 146 LEU A CA 1
ATOM 1172 C C . LEU A 1 146 ? -4.578 -15.055 -0.786 1.00 98.75 146 LEU A C 1
ATOM 1174 O O . LEU A 1 146 ? -3.798 -15.034 -1.740 1.00 98.75 146 LEU A O 1
ATOM 1178 N N . SER A 1 147 ? -4.557 -16.040 0.115 1.00 98.75 147 SER A N 1
ATOM 1179 C CA . SER A 1 147 ? -3.632 -17.177 0.047 1.00 98.75 147 SER A CA 1
ATOM 1180 C C . SER A 1 147 ? -3.802 -17.970 -1.250 1.00 98.75 147 SER A C 1
ATOM 1182 O O . SER A 1 147 ? -2.820 -18.241 -1.940 1.00 98.75 147 SER A O 1
ATOM 1184 N N . ARG A 1 148 ? -5.043 -18.279 -1.641 1.00 98.69 148 ARG A N 1
ATOM 1185 C CA . ARG A 1 148 ? -5.338 -18.985 -2.893 1.00 98.69 148 ARG A CA 1
ATOM 1186 C C . ARG A 1 148 ? -4.937 -18.168 -4.119 1.00 98.69 148 ARG A C 1
ATOM 1188 O O . ARG A 1 148 ? -4.400 -18.733 -5.070 1.00 98.69 148 ARG A O 1
ATOM 1195 N N . ALA A 1 149 ? -5.159 -16.854 -4.108 1.00 98.81 149 ALA A N 1
ATOM 1196 C CA . ALA A 1 149 ? -4.708 -15.969 -5.179 1.00 98.81 149 ALA A CA 1
ATOM 1197 C C . ALA A 1 149 ? -3.186 -16.069 -5.373 1.00 98.81 149 ALA A C 1
ATOM 1199 O O . ALA A 1 149 ? -2.707 -16.253 -6.493 1.00 98.81 149 ALA A O 1
ATOM 1200 N N . ARG A 1 150 ? -2.427 -16.045 -4.272 1.00 98.75 150 ARG A N 1
ATOM 1201 C CA . ARG A 1 150 ? -0.965 -16.202 -4.285 1.00 98.75 150 ARG A CA 1
ATOM 1202 C C . ARG A 1 150 ? -0.531 -17.563 -4.807 1.00 98.75 150 ARG A C 1
ATOM 1204 O O . ARG A 1 150 ? 0.320 -17.620 -5.690 1.00 98.75 150 ARG A O 1
ATOM 1211 N N . GLU A 1 151 ? -1.156 -18.642 -4.354 1.00 98.56 151 GLU A N 1
ATOM 1212 C CA . GLU A 1 151 ? -0.874 -19.989 -4.861 1.00 98.56 151 GLU A CA 1
ATOM 1213 C C . GLU A 1 151 ? -1.136 -20.121 -6.364 1.00 98.56 151 GLU A C 1
ATOM 1215 O O . GLU A 1 151 ? -0.324 -20.688 -7.096 1.00 98.56 151 GLU A O 1
ATOM 1220 N N . LEU A 1 152 ? -2.240 -19.547 -6.856 1.00 98.50 152 LEU A N 1
ATOM 1221 C CA . LEU A 1 152 ? -2.562 -19.540 -8.284 1.00 98.50 152 LEU A CA 1
ATOM 1222 C C . LEU A 1 152 ? -1.477 -18.851 -9.118 1.00 98.50 152 LEU A C 1
ATOM 1224 O O . LEU A 1 152 ? -1.278 -19.230 -10.273 1.00 98.50 152 LEU A O 1
ATOM 1228 N N . SER A 1 153 ? -0.772 -17.873 -8.543 1.00 98.44 153 SER A N 1
ATOM 1229 C CA . SER A 1 153 ? 0.297 -17.135 -9.217 1.00 98.44 153 SER A CA 1
ATOM 1230 C C . SER A 1 153 ? 1.595 -17.936 -9.396 1.00 98.44 153 SER A C 1
ATOM 1232 O O . SER A 1 153 ? 2.400 -17.581 -10.258 1.00 98.44 153 SER A O 1
ATOM 1234 N N . TYR A 1 154 ? 1.785 -19.045 -8.665 1.00 97.50 154 TYR A N 1
ATOM 1235 C CA . TYR A 1 154 ? 3.012 -19.856 -8.714 1.00 97.50 154 TYR A CA 1
ATOM 1236 C C . TYR A 1 154 ? 3.277 -20.516 -10.069 1.00 97.50 154 TYR A C 1
ATOM 1238 O O . TYR A 1 154 ? 4.421 -20.860 -10.354 1.00 97.50 154 TYR A O 1
ATOM 1246 N N . GLY A 1 155 ? 2.260 -20.646 -10.931 1.00 94.75 155 GLY A N 1
ATOM 1247 C CA . GLY A 1 155 ? 2.469 -21.068 -12.322 1.00 94.75 155 GLY A CA 1
ATOM 1248 C C . GLY A 1 155 ? 3.401 -20.130 -13.104 1.00 94.75 155 GLY A C 1
ATOM 1249 O O . GLY A 1 155 ? 4.035 -20.566 -14.058 1.00 94.75 155 GLY A O 1
ATOM 1250 N N . ASN A 1 156 ? 3.542 -18.873 -12.655 1.00 94.69 156 ASN A N 1
ATOM 1251 C CA . ASN A 1 156 ? 4.463 -17.872 -13.201 1.00 94.69 156 ASN A CA 1
ATOM 1252 C C . ASN A 1 156 ? 4.307 -17.656 -14.720 1.00 94.69 156 ASN A C 1
ATOM 1254 O O . ASN A 1 156 ? 5.276 -17.454 -15.451 1.00 94.69 156 ASN A O 1
ATOM 1258 N N . ASP A 1 157 ? 3.059 -17.705 -15.178 1.00 97.50 157 ASP A N 1
ATOM 1259 C CA . ASP A 1 157 ? 2.645 -17.516 -16.561 1.00 97.50 157 ASP A CA 1
ATOM 1260 C C . ASP A 1 157 ? 1.411 -16.600 -16.638 1.00 97.50 157 ASP A C 1
ATOM 1262 O O . ASP A 1 157 ? 0.730 -16.338 -15.641 1.00 97.50 157 ASP A O 1
ATOM 1266 N N . VAL A 1 158 ? 1.087 -16.119 -17.842 1.00 98.19 158 VAL A N 1
ATOM 1267 C CA . VAL A 1 158 ? -0.033 -15.186 -18.066 1.00 98.19 158 VAL A CA 1
ATOM 1268 C C . VAL A 1 158 ? -1.374 -15.752 -17.585 1.00 98.19 158 VAL A C 1
ATOM 1270 O O . VAL A 1 158 ? -2.194 -15.017 -17.034 1.00 98.19 158 VAL A O 1
ATOM 1273 N N . GLY A 1 159 ? -1.618 -17.048 -17.772 1.00 98.38 159 GLY A N 1
ATOM 1274 C CA . GLY A 1 159 ? -2.831 -17.711 -17.303 1.00 98.38 159 GLY A CA 1
ATOM 1275 C C . GLY A 1 159 ? -2.889 -17.800 -15.777 1.00 98.38 159 GLY A C 1
ATOM 1276 O O . GLY A 1 159 ? -3.933 -17.511 -15.192 1.00 98.38 159 GLY A O 1
ATOM 1277 N N . ALA A 1 160 ? -1.776 -18.156 -15.135 1.00 98.56 160 ALA A N 1
ATOM 1278 C CA . ALA A 1 160 ? -1.625 -18.187 -13.681 1.00 98.56 160 ALA A CA 1
ATOM 1279 C C . ALA A 1 160 ? -1.891 -16.816 -13.043 1.00 98.56 160 ALA A C 1
ATOM 1281 O O . ALA A 1 160 ? -2.765 -16.698 -12.184 1.00 98.56 160 ALA A O 1
ATOM 1282 N N . TRP A 1 161 ? -1.233 -15.762 -13.529 1.00 98.75 161 TRP A N 1
ATOM 1283 C CA . TRP A 1 161 ? -1.432 -14.397 -13.035 1.00 98.75 161 TRP A CA 1
ATOM 1284 C C . TRP A 1 161 ? -2.857 -13.886 -13.255 1.00 98.75 161 TRP A C 1
ATOM 1286 O O . TRP A 1 161 ? -3.416 -13.255 -12.366 1.00 98.75 161 TRP A O 1
ATOM 1296 N N . ARG A 1 162 ? -3.499 -14.197 -14.390 1.00 98.75 162 ARG A N 1
ATOM 1297 C CA . ARG A 1 162 ? -4.906 -13.816 -14.619 1.00 98.75 162 ARG A CA 1
ATOM 1298 C C . ARG A 1 162 ? -5.856 -14.474 -13.619 1.00 98.75 162 ARG A C 1
ATOM 1300 O O . ARG A 1 162 ? -6.765 -13.808 -13.130 1.00 98.75 162 ARG A O 1
ATOM 1307 N N . ARG A 1 163 ? -5.645 -15.755 -13.294 1.00 98.75 163 ARG A N 1
ATOM 1308 C CA . ARG A 1 163 ? -6.432 -16.447 -12.257 1.00 98.75 163 ARG A CA 1
ATOM 1309 C C . ARG A 1 163 ? -6.171 -15.862 -10.869 1.00 98.75 163 ARG A C 1
ATOM 1311 O O . ARG A 1 163 ? -7.126 -15.638 -10.137 1.00 98.75 163 ARG A O 1
ATOM 1318 N N . ALA A 1 164 ? -4.912 -15.579 -10.540 1.00 98.75 164 ALA A N 1
ATOM 1319 C CA . ALA A 1 164 ? -4.526 -14.942 -9.283 1.00 98.75 164 ALA A CA 1
ATOM 1320 C C . ALA A 1 164 ? -5.188 -13.564 -9.110 1.00 98.75 164 ALA A C 1
ATOM 1322 O O . ALA A 1 164 ? -5.805 -13.301 -8.083 1.00 98.75 164 ALA A O 1
ATOM 1323 N N . ILE A 1 165 ? -5.153 -12.721 -10.149 1.00 98.81 165 ILE A N 1
ATOM 1324 C CA . ILE A 1 165 ? -5.825 -11.412 -10.165 1.00 98.81 165 ILE A CA 1
ATOM 1325 C C . ILE A 1 165 ? -7.338 -11.566 -9.970 1.00 98.81 165 ILE A C 1
ATOM 1327 O O . ILE A 1 165 ? -7.934 -10.825 -9.192 1.00 98.81 165 ILE A O 1
ATOM 1331 N N . ALA A 1 166 ? -7.970 -12.514 -10.670 1.00 98.75 166 ALA A N 1
ATOM 1332 C CA . ALA A 1 166 ? -9.404 -12.754 -10.534 1.00 98.75 166 ALA A CA 1
ATOM 1333 C C . ALA A 1 166 ? -9.787 -13.156 -9.100 1.00 98.75 166 ALA A C 1
ATOM 1335 O O . ALA A 1 166 ? -10.790 -12.667 -8.590 1.00 98.75 166 ALA A O 1
ATOM 1336 N N . GLU A 1 167 ? -8.971 -13.991 -8.453 1.00 98.75 167 GLU A N 1
ATOM 1337 C CA . GLU A 1 167 ? -9.173 -14.417 -7.068 1.00 98.75 167 GLU A CA 1
ATOM 1338 C C . GLU A 1 167 ? -8.966 -13.262 -6.075 1.00 98.75 167 GLU A C 1
ATOM 1340 O O . GLU A 1 167 ? -9.834 -13.005 -5.248 1.00 98.75 167 GLU A O 1
ATOM 1345 N N . ALA A 1 168 ? -7.863 -12.512 -6.185 1.00 98.75 168 ALA A N 1
ATOM 1346 C CA . ALA A 1 168 ? -7.574 -11.384 -5.295 1.00 98.75 168 ALA A CA 1
ATOM 1347 C C . ALA A 1 168 ? -8.631 -10.270 -5.389 1.00 98.75 168 ALA A C 1
ATOM 1349 O O . ALA A 1 168 ? -8.952 -9.634 -4.389 1.00 98.75 168 ALA A O 1
ATOM 1350 N N . ASN A 1 169 ? -9.232 -10.069 -6.565 1.00 98.56 169 ASN A N 1
ATOM 1351 C CA . ASN A 1 169 ? -10.315 -9.101 -6.759 1.00 98.56 169 ASN A CA 1
ATOM 1352 C C . ASN A 1 169 ? -11.650 -9.507 -6.108 1.00 98.56 169 ASN A C 1
ATOM 1354 O O . ASN A 1 169 ? -12.584 -8.704 -6.104 1.00 98.56 169 ASN A O 1
ATOM 1358 N N . LEU A 1 170 ? -11.769 -10.720 -5.555 1.00 98.25 170 LEU A N 1
ATOM 1359 C CA . LEU A 1 170 ? -12.912 -11.085 -4.712 1.00 98.25 170 LEU A CA 1
ATOM 1360 C C . LEU A 1 170 ? -12.873 -10.358 -3.357 1.00 98.25 170 LEU A C 1
ATOM 1362 O O . LEU A 1 170 ? -13.926 -10.157 -2.746 1.00 98.25 170 LEU A O 1
ATOM 1366 N N . ILE A 1 171 ? -11.686 -9.926 -2.916 1.00 98.38 171 ILE A N 1
ATOM 1367 C CA . ILE A 1 171 ? -11.493 -9.158 -1.684 1.00 98.38 171 ILE A CA 1
ATOM 1368 C C . ILE A 1 171 ? -12.006 -7.737 -1.913 1.00 98.38 171 ILE A C 1
ATOM 1370 O O . ILE A 1 171 ? -11.551 -7.005 -2.794 1.00 98.38 171 ILE A O 1
ATOM 1374 N N . ARG A 1 172 ? -12.998 -7.342 -1.116 1.00 96.75 172 ARG A N 1
ATOM 1375 C CA . ARG A 1 172 ? -13.699 -6.061 -1.274 1.00 96.75 172 ARG A CA 1
ATOM 1376 C C . ARG A 1 172 ? -12.889 -4.913 -0.684 1.00 96.75 172 ARG A C 1
ATOM 1378 O O . ARG A 1 172 ? -12.175 -5.098 0.291 1.00 96.75 172 ARG A O 1
ATOM 1385 N N . SER A 1 173 ? -13.126 -3.695 -1.169 1.00 96.50 173 SER A N 1
ATOM 1386 C CA . SER A 1 173 ? -12.470 -2.471 -0.675 1.00 96.50 173 SER A CA 1
ATOM 1387 C C . SER A 1 173 ? -12.731 -2.132 0.795 1.00 96.50 173 SER A C 1
ATOM 1389 O O . SER A 1 173 ? -12.061 -1.270 1.349 1.00 96.50 173 SER A O 1
ATOM 1391 N N . SER A 1 174 ? -13.734 -2.752 1.422 1.00 93.25 174 SER A N 1
ATOM 1392 C CA . SER A 1 174 ? -13.995 -2.616 2.858 1.00 93.25 174 SER A CA 1
ATOM 1393 C C . SER A 1 174 ? -13.122 -3.525 3.722 1.00 93.25 174 SER A C 1
ATOM 1395 O O . SER A 1 174 ? -13.072 -3.318 4.928 1.00 93.25 174 SER A O 1
ATOM 1397 N N . SER A 1 175 ? -12.507 -4.552 3.127 1.00 96.81 175 SER A N 1
ATOM 1398 C CA . SER A 1 175 ? -11.689 -5.525 3.841 1.00 96.81 175 SER A CA 1
ATOM 1399 C C . SER A 1 175 ? -10.361 -4.906 4.270 1.00 96.81 175 SER A C 1
ATOM 1401 O O . SER A 1 175 ? -9.727 -4.224 3.458 1.00 96.81 175 SER A O 1
ATOM 1403 N N . PRO A 1 176 ? -9.865 -5.207 5.482 1.00 97.62 176 PRO A N 1
ATOM 1404 C CA . PRO A 1 176 ? -8.510 -4.839 5.877 1.00 97.62 176 PRO A CA 1
ATOM 1405 C C . PRO A 1 176 ? -7.413 -5.410 4.960 1.00 97.62 176 PRO A C 1
ATOM 1407 O O . PRO A 1 176 ? -6.321 -4.854 4.920 1.00 97.62 176 PRO A O 1
ATOM 1410 N N . LEU A 1 177 ? -7.687 -6.492 4.215 1.00 98.31 177 LEU A N 1
ATOM 1411 C CA . LEU A 1 177 ? -6.727 -7.125 3.297 1.00 98.31 177 LEU A CA 1
ATOM 1412 C C . LEU A 1 177 ? -6.733 -6.531 1.879 1.00 98.31 177 LEU A C 1
ATOM 1414 O O . LEU A 1 177 ? -5.978 -6.983 1.018 1.00 98.31 177 LEU A O 1
ATOM 1418 N N . TYR A 1 178 ? -7.577 -5.533 1.605 1.00 98.38 178 TYR A N 1
ATOM 1419 C CA . TYR A 1 178 ? -7.734 -4.995 0.254 1.00 98.38 178 TYR A CA 1
ATOM 1420 C C . TYR A 1 178 ? -6.439 -4.406 -0.312 1.00 98.38 178 TYR A C 1
ATOM 1422 O O . TYR A 1 178 ? -6.085 -4.695 -1.453 1.00 98.38 178 TYR A O 1
ATOM 1430 N N . ASP A 1 179 ? -5.719 -3.602 0.472 1.00 98.50 179 ASP A N 1
ATOM 1431 C CA . ASP A 1 179 ? -4.506 -2.934 -0.009 1.00 98.50 179 ASP A CA 1
ATOM 1432 C C . ASP A 1 179 ? -3.411 -3.942 -0.380 1.00 98.50 179 ASP A C 1
ATOM 1434 O O . ASP A 1 179 ? -2.771 -3.801 -1.426 1.00 98.50 179 ASP A O 1
ATOM 1438 N N . GLU A 1 180 ? -3.264 -4.994 0.430 1.00 98.50 180 GLU A N 1
ATOM 1439 C CA . GLU A 1 180 ? -2.344 -6.108 0.187 1.00 98.50 180 GLU A CA 1
ATOM 1440 C C . GLU A 1 180 ? -2.746 -6.892 -1.074 1.00 98.50 180 GLU A C 1
ATOM 1442 O O . GLU A 1 180 ? -1.921 -7.130 -1.957 1.00 98.50 180 GLU A O 1
ATOM 1447 N N . ALA A 1 181 ? -4.036 -7.206 -1.229 1.00 98.75 181 ALA A N 1
ATOM 1448 C CA . ALA A 1 181 ? -4.555 -7.862 -2.428 1.00 98.75 181 ALA A CA 1
ATOM 1449 C C . ALA A 1 181 ? -4.314 -7.026 -3.698 1.00 98.75 181 ALA A C 1
ATOM 1451 O O . ALA A 1 181 ? -3.941 -7.557 -4.746 1.00 98.75 181 ALA A O 1
ATOM 1452 N N . GLN A 1 182 ? -4.494 -5.705 -3.622 1.00 98.69 182 GLN A N 1
ATOM 1453 C CA . GLN A 1 182 ? -4.267 -4.812 -4.758 1.00 98.69 182 GLN A CA 1
ATOM 1454 C C . GLN A 1 182 ? -2.781 -4.634 -5.089 1.00 98.69 182 GLN A C 1
ATOM 1456 O O . GLN A 1 182 ? -2.441 -4.369 -6.245 1.00 98.69 182 GLN A O 1
ATOM 1461 N N . GLU A 1 183 ? -1.880 -4.774 -4.118 1.00 98.81 183 GLU A N 1
ATOM 1462 C CA . GLU A 1 183 ? -0.440 -4.821 -4.379 1.00 98.81 183 GLU A CA 1
ATOM 1463 C C . GLU A 1 183 ? -0.058 -6.053 -5.201 1.00 98.81 183 GLU A C 1
ATOM 1465 O O . GLU A 1 183 ? 0.601 -5.918 -6.240 1.00 98.81 183 GLU A O 1
ATOM 1470 N N . ASP A 1 184 ? -0.573 -7.219 -4.816 1.00 98.75 184 ASP A N 1
ATOM 1471 C CA . ASP A 1 184 ? -0.390 -8.459 -5.566 1.00 98.75 184 ASP A CA 1
ATOM 1472 C C . ASP A 1 184 ? -0.961 -8.339 -6.992 1.00 98.75 184 ASP A C 1
ATOM 1474 O O . ASP A 1 184 ? -0.275 -8.640 -7.976 1.00 98.75 184 ASP A O 1
ATOM 1478 N N . VAL A 1 185 ? -2.171 -7.781 -7.140 1.00 98.88 185 VAL A N 1
ATOM 1479 C CA . VAL A 1 185 ? -2.792 -7.515 -8.452 1.00 98.88 185 VAL A CA 1
ATOM 1480 C C . VAL A 1 185 ? -1.915 -6.621 -9.330 1.00 98.88 185 VAL A C 1
ATOM 1482 O O . VAL A 1 185 ? -1.749 -6.910 -10.521 1.00 98.88 185 VAL A O 1
ATOM 1485 N N . ARG A 1 186 ? -1.331 -5.548 -8.777 1.00 98.62 186 ARG A N 1
ATOM 1486 C CA . ARG A 1 186 ? -0.422 -4.658 -9.522 1.00 98.62 186 ARG A CA 1
ATOM 1487 C C . ARG A 1 186 ? 0.831 -5.400 -9.981 1.00 98.62 186 ARG A C 1
ATOM 1489 O O . ARG A 1 186 ? 1.226 -5.257 -11.139 1.00 98.62 186 ARG A O 1
ATOM 1496 N N . SER A 1 187 ? 1.423 -6.209 -9.106 1.00 98.62 187 SER A N 1
ATOM 1497 C CA . SER A 1 187 ? 2.615 -7.006 -9.409 1.00 98.62 187 SER A CA 1
ATOM 1498 C C . SER A 1 187 ? 2.363 -8.000 -10.549 1.00 98.62 187 SER A C 1
ATOM 1500 O O . SER A 1 187 ? 3.065 -7.995 -11.566 1.00 98.62 187 SER A O 1
ATOM 1502 N N . TRP A 1 188 ? 1.295 -8.791 -10.448 1.00 98.75 188 TRP A N 1
ATOM 1503 C CA . TRP A 1 188 ? 0.915 -9.758 -11.478 1.00 98.75 188 TRP A CA 1
ATOM 1504 C C . TRP A 1 188 ? 0.525 -9.089 -12.797 1.00 98.75 188 TRP A C 1
ATOM 1506 O O . TRP A 1 188 ? 0.902 -9.569 -13.867 1.00 98.75 188 TRP A O 1
ATOM 1516 N N . SER A 1 189 ? -0.163 -7.946 -12.743 1.00 98.62 189 SER A N 1
ATOM 1517 C CA . SER A 1 189 ? -0.487 -7.160 -13.940 1.00 98.62 189 SER A CA 1
ATOM 1518 C C . SER A 1 189 ? 0.776 -6.671 -14.648 1.00 98.62 189 SER A C 1
ATOM 1520 O O . SER A 1 189 ? 0.864 -6.753 -15.872 1.00 98.62 189 SER A O 1
ATOM 1522 N N . ALA A 1 190 ? 1.783 -6.217 -13.895 1.00 98.44 190 ALA A N 1
ATOM 1523 C CA . ALA A 1 190 ? 3.070 -5.829 -14.461 1.00 98.44 190 ALA A CA 1
ATOM 1524 C C . ALA A 1 190 ? 3.792 -7.023 -15.106 1.00 98.44 190 ALA A C 1
ATOM 1526 O O . ALA A 1 190 ? 4.363 -6.875 -16.183 1.00 98.44 190 ALA A O 1
ATOM 1527 N N . ASN A 1 191 ? 3.734 -8.215 -14.504 1.00 98.50 191 ASN A N 1
ATOM 1528 C CA . ASN A 1 191 ? 4.315 -9.425 -15.097 1.00 98.50 191 ASN A CA 1
ATOM 1529 C C . ASN A 1 191 ? 3.655 -9.794 -16.430 1.00 98.50 191 ASN A C 1
ATOM 1531 O O . ASN A 1 191 ? 4.358 -10.054 -17.406 1.00 98.50 191 ASN A O 1
ATOM 1535 N N . ILE A 1 192 ? 2.321 -9.741 -16.496 1.00 98.69 192 ILE A N 1
ATOM 1536 C CA . ILE A 1 192 ? 1.579 -9.949 -17.747 1.00 98.69 192 ILE A CA 1
ATOM 1537 C C . ILE A 1 192 ? 2.040 -8.941 -18.805 1.00 98.69 192 ILE A C 1
ATOM 1539 O O . ILE A 1 192 ? 2.386 -9.341 -19.913 1.00 98.69 192 ILE A O 1
ATOM 1543 N N . GLN A 1 193 ? 2.103 -7.653 -18.455 1.00 98.44 193 GLN A N 1
ATOM 1544 C CA . GLN A 1 193 ? 2.537 -6.607 -19.385 1.00 98.44 193 GLN A CA 1
ATOM 1545 C C . GLN A 1 193 ? 3.958 -6.835 -19.902 1.00 98.44 193 GLN A C 1
ATOM 1547 O O . GLN A 1 193 ? 4.196 -6.629 -21.087 1.00 98.44 193 GLN A O 1
ATOM 1552 N N . ARG A 1 194 ? 4.892 -7.288 -19.051 1.00 98.31 194 ARG A N 1
ATOM 1553 C CA . ARG A 1 194 ? 6.252 -7.631 -19.497 1.00 98.31 194 ARG A CA 1
ATOM 1554 C C . ARG A 1 194 ? 6.224 -8.736 -20.540 1.00 98.31 194 ARG A C 1
ATOM 1556 O O . ARG A 1 194 ? 6.827 -8.565 -21.585 1.00 98.31 194 ARG A O 1
ATOM 1563 N N . VAL A 1 195 ? 5.494 -9.826 -20.296 1.00 98.06 195 VAL A N 1
ATOM 1564 C CA . VAL A 1 195 ? 5.394 -10.932 -21.264 1.00 98.06 195 VAL A CA 1
ATOM 1565 C C . VAL A 1 195 ? 4.754 -10.479 -22.579 1.00 98.06 195 VAL A C 1
ATOM 1567 O O . VAL A 1 195 ? 5.211 -10.872 -23.647 1.00 98.06 195 VAL A O 1
ATOM 1570 N N . GLU A 1 196 ? 3.719 -9.642 -22.517 1.00 97.38 196 GLU A N 1
ATOM 1571 C CA . GLU A 1 196 ? 3.042 -9.112 -23.707 1.00 97.38 196 GLU A CA 1
ATOM 1572 C C . GLU A 1 196 ? 3.921 -8.147 -24.519 1.00 97.38 196 GLU A C 1
ATOM 1574 O O . GLU A 1 196 ? 3.871 -8.159 -25.749 1.00 97.38 196 GLU A O 1
ATOM 1579 N N . ASP A 1 197 ? 4.719 -7.315 -23.846 1.00 98.38 197 ASP A N 1
ATOM 1580 C CA . ASP A 1 197 ? 5.520 -6.265 -24.483 1.00 98.38 197 ASP A CA 1
ATOM 1581 C C . ASP A 1 197 ? 6.916 -6.737 -24.897 1.00 98.38 197 ASP A C 1
ATOM 1583 O O . ASP A 1 197 ? 7.533 -6.123 -25.769 1.00 98.38 197 ASP A O 1
ATOM 1587 N N . GLN A 1 198 ? 7.417 -7.818 -24.296 1.00 98.19 198 GLN A N 1
ATOM 1588 C CA . GLN A 1 198 ? 8.758 -8.341 -24.543 1.00 98.19 198 GLN A CA 1
ATOM 1589 C C . GLN A 1 198 ? 9.049 -8.556 -26.042 1.00 98.19 198 GLN A C 1
ATOM 1591 O O . GLN A 1 198 ? 10.074 -8.054 -26.506 1.00 98.19 198 GLN A O 1
ATOM 1596 N N . PRO A 1 199 ? 8.156 -9.166 -26.853 1.00 98.56 199 PRO A N 1
ATOM 1597 C CA . PRO A 1 199 ? 8.419 -9.353 -28.282 1.00 98.56 199 PRO A CA 1
ATOM 1598 C C . PRO A 1 199 ? 8.550 -8.037 -29.063 1.00 98.56 199 PRO A C 1
ATOM 1600 O O . PRO A 1 199 ? 9.268 -7.974 -30.057 1.00 98.56 199 PRO A O 1
ATOM 1603 N N . ILE A 1 200 ? 7.871 -6.971 -28.623 1.00 98.56 200 ILE A N 1
ATOM 1604 C CA . ILE A 1 200 ? 7.970 -5.641 -29.246 1.00 98.56 200 ILE A CA 1
ATOM 1605 C C . ILE A 1 200 ? 9.359 -5.051 -28.989 1.00 98.56 200 ILE A C 1
ATOM 1607 O O . ILE A 1 200 ? 9.948 -4.421 -29.871 1.00 98.56 200 ILE A O 1
ATOM 1611 N N . LEU A 1 201 ? 9.877 -5.244 -27.775 1.00 98.19 201 LEU A N 1
ATOM 1612 C CA . LEU A 1 201 ? 11.199 -4.768 -27.398 1.00 98.19 201 LEU A CA 1
ATOM 1613 C C . LEU A 1 201 ? 12.302 -5.562 -28.111 1.00 98.19 201 LEU A C 1
ATOM 1615 O O . LEU A 1 201 ? 13.225 -4.955 -28.646 1.00 98.19 201 LEU A O 1
ATOM 1619 N N . GLU A 1 202 ? 12.163 -6.885 -28.205 1.00 98.62 202 GLU A N 1
ATOM 1620 C CA . GLU A 1 202 ? 13.080 -7.760 -28.951 1.00 98.62 202 GLU A CA 1
ATOM 1621 C C . GLU A 1 202 ? 13.107 -7.425 -30.450 1.00 98.62 202 GLU A C 1
ATOM 1623 O O . GLU A 1 202 ? 14.176 -7.336 -31.058 1.00 98.62 202 GLU A O 1
ATOM 1628 N N . GLU A 1 203 ? 11.945 -7.161 -31.056 1.00 98.56 203 GLU A N 1
ATOM 1629 C CA . GLU A 1 203 ? 11.852 -6.681 -32.438 1.00 98.56 203 GLU A CA 1
ATOM 1630 C C . GLU A 1 203 ? 12.596 -5.348 -32.607 1.00 98.56 203 GLU A C 1
ATOM 1632 O O . GLU A 1 203 ? 13.404 -5.194 -33.529 1.00 98.56 203 GLU A O 1
ATOM 1637 N N . ALA A 1 204 ? 12.381 -4.397 -31.695 1.00 98.69 204 ALA A N 1
ATOM 1638 C CA . ALA A 1 204 ? 13.065 -3.110 -31.719 1.00 98.69 204 ALA A CA 1
ATOM 1639 C C . ALA A 1 204 ? 14.594 -3.264 -31.625 1.00 98.69 204 ALA A C 1
ATOM 1641 O O . ALA A 1 204 ? 15.333 -2.631 -32.381 1.00 98.69 204 ALA A O 1
ATOM 1642 N N . GLU A 1 205 ? 15.074 -4.144 -30.749 1.00 98.56 205 GLU A N 1
ATOM 1643 C CA . GLU A 1 205 ? 16.496 -4.464 -30.625 1.00 98.56 205 GLU A CA 1
ATOM 1644 C C . GLU A 1 205 ? 17.058 -5.133 -31.879 1.00 98.56 205 GLU A C 1
ATOM 1646 O O . GLU A 1 205 ? 18.163 -4.797 -32.301 1.00 98.56 205 GLU A O 1
ATOM 1651 N N . SER A 1 206 ? 16.301 -6.021 -32.527 1.00 98.62 206 SER A N 1
ATOM 1652 C CA . SER A 1 206 ? 16.729 -6.651 -33.781 1.00 98.62 206 SER A CA 1
ATOM 1653 C C . SER A 1 206 ? 16.989 -5.615 -34.884 1.00 98.62 206 SER A C 1
ATOM 1655 O O . SER A 1 206 ? 18.009 -5.685 -35.576 1.00 98.62 206 SER A O 1
ATOM 1657 N N . PHE A 1 207 ? 16.134 -4.589 -34.990 1.00 98.69 207 PHE A N 1
ATOM 1658 C CA . PHE A 1 207 ? 16.345 -3.477 -35.914 1.00 98.69 207 PHE A CA 1
ATOM 1659 C C . PHE A 1 207 ? 17.584 -2.661 -35.551 1.00 98.69 207 PHE A C 1
ATOM 1661 O O . PHE A 1 207 ? 18.361 -2.307 -36.437 1.00 98.69 207 PHE A O 1
ATOM 1668 N N . ALA A 1 208 ? 17.798 -2.385 -34.263 1.00 98.00 208 ALA A N 1
ATOM 1669 C CA . ALA A 1 208 ? 18.971 -1.651 -33.804 1.00 98.00 208 ALA A CA 1
ATOM 1670 C C . ALA A 1 208 ? 20.275 -2.416 -34.072 1.00 98.00 208 ALA A C 1
ATOM 1672 O O . ALA A 1 208 ? 21.239 -1.822 -34.547 1.00 98.00 208 ALA A O 1
ATOM 1673 N N . ASN A 1 209 ? 20.285 -3.733 -33.856 1.00 97.19 209 ASN A N 1
ATOM 1674 C CA . ASN A 1 209 ? 21.426 -4.605 -34.149 1.00 97.19 209 ASN A CA 1
ATOM 1675 C C . ASN A 1 209 ? 21.765 -4.631 -35.648 1.00 97.19 209 ASN A C 1
ATOM 1677 O O . ASN A 1 209 ? 22.927 -4.763 -36.024 1.00 97.19 209 ASN A O 1
ATOM 1681 N N . ALA A 1 210 ? 20.766 -4.439 -36.511 1.00 97.31 210 ALA A N 1
ATOM 1682 C CA . ALA A 1 210 ? 20.950 -4.246 -37.948 1.00 97.31 210 ALA A CA 1
ATOM 1683 C C . ALA A 1 210 ? 21.323 -2.796 -38.337 1.00 97.31 210 ALA A C 1
ATOM 1685 O O . ALA A 1 210 ? 21.302 -2.457 -39.520 1.00 97.31 210 ALA A O 1
ATOM 1686 N N . ASN A 1 211 ? 21.642 -1.926 -37.370 1.00 95.19 211 ASN A N 1
ATOM 1687 C CA . ASN A 1 211 ? 21.863 -0.481 -37.534 1.00 95.19 211 ASN A CA 1
ATOM 1688 C C . ASN A 1 211 ? 20.661 0.289 -38.122 1.00 95.19 211 ASN A C 1
ATOM 1690 O O . ASN A 1 211 ? 20.802 1.426 -38.575 1.00 95.19 211 ASN A O 1
ATOM 1694 N N . ASN A 1 212 ? 19.458 -0.292 -38.093 1.00 97.75 212 ASN A N 1
ATOM 1695 C CA . ASN A 1 212 ? 18.217 0.357 -38.511 1.00 97.75 212 ASN A CA 1
ATOM 1696 C C . ASN A 1 212 ? 17.531 1.040 -37.316 1.00 97.75 212 ASN A C 1
ATOM 1698 O O . ASN A 1 212 ? 16.454 0.653 -36.857 1.00 97.75 212 ASN A O 1
ATOM 1702 N N . TYR A 1 213 ? 18.173 2.088 -36.804 1.00 98.00 213 TYR A N 1
ATOM 1703 C CA . TYR A 1 213 ? 17.692 2.846 -35.648 1.00 98.00 213 TYR A CA 1
ATOM 1704 C C . TYR A 1 213 ? 16.303 3.491 -35.829 1.00 98.00 213 TYR A C 1
ATOM 1706 O O . TYR A 1 213 ? 15.531 3.478 -34.867 1.00 98.00 213 TYR A O 1
ATOM 1714 N N . PRO A 1 214 ? 15.906 4.008 -37.015 1.00 98.31 214 PRO A N 1
ATOM 1715 C CA . PRO A 1 214 ? 14.545 4.508 -37.213 1.00 98.31 214 PRO A CA 1
ATOM 1716 C C . PRO A 1 214 ? 13.466 3.436 -36.989 1.00 98.31 214 PRO A C 1
ATOM 1718 O O . PRO A 1 214 ? 12.470 3.703 -36.312 1.00 98.31 214 PRO A O 1
ATOM 1721 N N . ALA A 1 215 ? 13.673 2.215 -37.499 1.00 98.50 215 ALA A N 1
ATOM 1722 C CA . ALA A 1 215 ? 12.743 1.103 -37.293 1.00 98.50 215 ALA A CA 1
ATOM 1723 C C . ALA A 1 215 ? 12.744 0.607 -35.836 1.00 98.50 215 ALA A C 1
ATOM 1725 O O . ALA A 1 215 ? 11.675 0.323 -35.287 1.00 98.50 215 ALA A O 1
ATOM 1726 N N . ALA A 1 216 ? 13.911 0.591 -35.183 1.00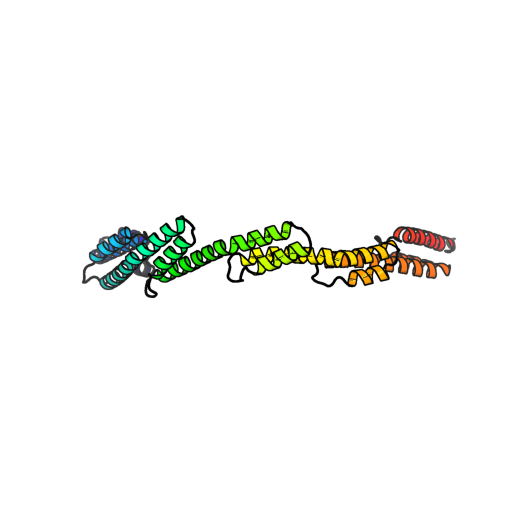 98.69 216 ALA A N 1
ATOM 1727 C CA . ALA A 1 216 ? 14.039 0.275 -33.761 1.00 98.69 216 ALA A CA 1
ATOM 1728 C C . ALA A 1 216 ? 13.206 1.232 -32.893 1.00 98.69 216 ALA A C 1
ATOM 1730 O O . ALA A 1 216 ? 12.349 0.806 -32.117 1.00 98.69 216 ALA A O 1
ATOM 1731 N N . ILE A 1 217 ? 13.375 2.545 -33.096 1.00 98.75 217 ILE A N 1
ATOM 1732 C CA . ILE A 1 217 ? 12.619 3.581 -32.380 1.00 98.75 217 ILE A CA 1
ATOM 1733 C C . ILE A 1 217 ? 11.116 3.448 -32.647 1.00 98.75 217 ILE A C 1
ATOM 1735 O O . ILE A 1 217 ? 10.320 3.556 -31.714 1.00 98.75 217 ILE A O 1
ATOM 1739 N N . SER A 1 218 ? 10.714 3.223 -33.902 1.00 98.62 218 SER A N 1
ATOM 1740 C CA . SER A 1 218 ? 9.301 3.037 -34.255 1.00 98.62 218 SER A CA 1
ATOM 1741 C C . SER A 1 218 ? 8.686 1.834 -33.537 1.00 98.62 218 SER A C 1
ATOM 1743 O O . SER A 1 218 ? 7.551 1.916 -33.069 1.00 98.62 218 SER A O 1
ATOM 1745 N N . SER A 1 219 ? 9.436 0.737 -33.416 1.00 98.56 219 SER A N 1
ATOM 1746 C CA . SER A 1 219 ? 8.977 -0.484 -32.752 1.00 98.56 219 SER A CA 1
ATOM 1747 C C . SER A 1 219 ? 8.859 -0.287 -31.241 1.00 98.56 219 SER A C 1
ATOM 1749 O O . SER A 1 219 ? 7.782 -0.497 -30.689 1.00 98.56 219 SER A O 1
ATOM 1751 N N . ALA A 1 220 ? 9.891 0.247 -30.578 1.00 98.50 220 ALA A N 1
ATOM 1752 C CA . ALA A 1 220 ? 9.853 0.505 -29.134 1.00 98.50 220 ALA A CA 1
ATOM 1753 C C . ALA A 1 220 ? 8.774 1.525 -28.725 1.00 98.50 220 ALA A C 1
ATOM 1755 O O . ALA A 1 220 ? 8.190 1.407 -27.651 1.00 98.50 220 ALA A O 1
ATOM 1756 N N . LYS A 1 221 ? 8.439 2.496 -29.590 1.00 98.44 221 LYS A N 1
ATOM 1757 C CA . LYS A 1 221 ? 7.345 3.460 -29.351 1.00 98.44 221 LYS A CA 1
ATOM 1758 C C . LYS A 1 221 ? 5.955 2.821 -29.262 1.00 98.44 221 LYS A C 1
ATOM 1760 O O . LYS A 1 221 ? 5.034 3.485 -28.792 1.00 98.44 221 LYS A O 1
ATOM 1765 N N . ARG A 1 222 ? 5.781 1.568 -29.698 1.00 98.44 222 ARG A N 1
ATOM 1766 C CA . ARG A 1 222 ? 4.516 0.828 -29.533 1.00 98.44 222 ARG A CA 1
ATOM 1767 C C . ARG A 1 222 ? 4.248 0.474 -28.067 1.00 98.44 222 ARG A C 1
ATOM 1769 O O . ARG A 1 222 ? 3.088 0.299 -27.697 1.00 98.44 222 ARG A O 1
ATOM 1776 N N . ILE A 1 223 ? 5.285 0.418 -27.226 1.00 98.31 223 ILE A N 1
ATOM 1777 C CA . ILE A 1 223 ? 5.132 0.244 -25.780 1.00 98.31 223 ILE A CA 1
ATOM 1778 C C . ILE A 1 223 ? 4.630 1.568 -25.197 1.00 98.31 223 ILE A C 1
ATOM 1780 O O . ILE A 1 223 ? 5.331 2.580 -25.173 1.00 98.31 223 ILE A O 1
ATOM 1784 N N . SER A 1 224 ? 3.373 1.561 -24.763 1.00 96.62 224 SER A N 1
ATOM 1785 C CA . SER A 1 224 ? 2.672 2.757 -24.290 1.00 96.62 224 SER A CA 1
ATOM 1786 C C . SER A 1 224 ? 3.107 3.171 -22.882 1.00 96.62 224 SER A C 1
ATOM 1788 O O . SER A 1 224 ? 3.504 2.340 -22.064 1.00 96.62 224 SER A O 1
ATOM 1790 N N . SER A 1 225 ? 2.972 4.463 -22.569 1.00 96.31 225 SER A N 1
ATOM 1791 C CA . SER A 1 225 ? 3.220 4.991 -21.223 1.00 96.31 225 SER A CA 1
ATOM 1792 C C . SER A 1 225 ? 2.374 4.279 -20.167 1.00 96.31 225 SER A C 1
ATOM 1794 O O . SER A 1 225 ? 1.186 4.046 -20.383 1.00 96.31 225 SER A O 1
ATOM 1796 N N . GLY A 1 226 ? 2.975 3.983 -19.013 1.00 93.69 226 GLY A N 1
ATOM 1797 C CA . GLY A 1 226 ? 2.310 3.293 -17.903 1.00 93.69 226 GLY A CA 1
ATOM 1798 C C . GLY A 1 226 ? 2.385 1.765 -17.965 1.00 93.69 226 GLY A C 1
ATOM 1799 O O . GLY A 1 226 ? 1.958 1.113 -17.016 1.00 93.69 226 GLY A O 1
ATOM 1800 N N . ARG A 1 227 ? 2.950 1.187 -19.034 1.00 97.56 227 ARG A N 1
ATOM 1801 C CA . ARG A 1 227 ? 3.256 -0.249 -19.099 1.00 97.56 227 ARG A CA 1
ATOM 1802 C C . ARG A 1 227 ? 4.595 -0.576 -18.442 1.00 97.56 227 ARG A C 1
ATOM 1804 O O . ARG A 1 227 ? 5.495 0.264 -18.396 1.00 97.56 227 ARG A O 1
ATOM 1811 N N . ALA A 1 228 ? 4.733 -1.817 -17.981 1.00 97.69 228 ALA A N 1
ATOM 1812 C CA . ALA A 1 228 ? 5.901 -2.287 -17.239 1.00 97.69 228 ALA A CA 1
ATOM 1813 C C . ALA A 1 228 ? 7.245 -2.077 -17.967 1.00 97.69 228 ALA A C 1
ATOM 1815 O O . ALA A 1 228 ? 8.224 -1.727 -17.313 1.00 97.69 228 ALA A O 1
ATOM 1816 N N . LEU A 1 229 ? 7.297 -2.240 -19.298 1.00 98.00 229 LEU A N 1
ATOM 1817 C CA . LEU A 1 229 ? 8.525 -2.058 -20.096 1.00 98.00 229 LEU A CA 1
ATOM 1818 C C . LEU A 1 229 ? 8.701 -0.643 -20.671 1.00 98.00 229 LEU A C 1
ATOM 1820 O O . LEU A 1 229 ? 9.640 -0.391 -21.423 1.00 98.00 229 LEU A O 1
ATOM 1824 N N . TYR A 1 230 ? 7.832 0.314 -20.328 1.00 98.31 230 TYR A N 1
ATOM 1825 C CA . TYR A 1 230 ? 7.880 1.651 -20.925 1.00 98.31 230 TYR A CA 1
ATOM 1826 C C . TYR A 1 230 ? 9.189 2.401 -20.637 1.00 98.31 230 TYR A C 1
ATOM 1828 O O . TYR A 1 230 ? 9.746 3.022 -21.542 1.00 98.31 230 TYR A O 1
ATOM 1836 N N . SER A 1 231 ? 9.689 2.348 -19.396 1.00 98.06 231 SER A N 1
ATOM 1837 C CA . SER A 1 231 ? 10.943 3.029 -19.034 1.00 98.06 231 SER A CA 1
ATOM 1838 C C . SER A 1 231 ? 12.115 2.478 -19.840 1.00 98.06 231 SER A C 1
ATOM 1840 O O . SER A 1 231 ? 12.860 3.241 -20.446 1.00 98.06 231 SER A O 1
ATOM 1842 N N . GLU A 1 232 ? 12.219 1.154 -19.927 1.00 98.12 232 GLU A N 1
ATOM 1843 C CA . GLU A 1 232 ? 13.275 0.501 -20.693 1.00 98.12 232 GLU A CA 1
ATOM 1844 C C . GLU A 1 232 ? 13.184 0.844 -22.189 1.00 98.12 232 GLU A C 1
ATOM 1846 O O . GLU A 1 232 ? 14.187 1.189 -22.818 1.00 98.12 232 GLU A O 1
ATOM 1851 N N . ALA A 1 233 ? 11.977 0.831 -22.760 1.00 98.56 233 ALA A N 1
ATOM 1852 C CA . ALA A 1 233 ? 11.756 1.239 -24.144 1.00 98.56 233 ALA A CA 1
ATOM 1853 C C . ALA A 1 233 ? 12.216 2.687 -24.392 1.00 98.56 233 ALA A C 1
ATOM 1855 O O . ALA A 1 233 ? 12.852 2.981 -25.406 1.00 98.56 233 ALA A O 1
ATOM 1856 N N . ARG A 1 234 ? 11.932 3.602 -23.456 1.00 98.56 234 ARG A N 1
ATOM 1857 C CA . ARG A 1 234 ? 12.354 5.010 -23.527 1.00 98.56 234 ARG A CA 1
ATOM 1858 C C . ARG A 1 234 ? 13.870 5.170 -23.474 1.00 98.56 234 ARG A C 1
ATOM 1860 O O . ARG A 1 234 ? 14.403 5.965 -24.251 1.00 98.56 234 ARG A O 1
ATOM 1867 N N . ASP A 1 235 ? 14.546 4.408 -22.623 1.00 98.44 235 ASP A N 1
ATOM 1868 C CA . ASP A 1 235 ? 16.004 4.438 -22.512 1.00 98.44 235 ASP A CA 1
ATOM 1869 C C . ASP A 1 235 ? 16.667 3.945 -23.804 1.00 98.44 235 ASP A C 1
ATOM 1871 O O . ASP A 1 235 ? 17.562 4.608 -24.340 1.00 98.44 235 ASP A O 1
ATOM 1875 N N . LYS A 1 236 ? 16.164 2.846 -24.385 1.00 98.38 236 LYS A N 1
ATOM 1876 C CA . LYS A 1 236 ? 16.637 2.346 -25.687 1.00 98.38 236 LYS A CA 1
ATOM 1877 C C . LYS A 1 236 ? 16.395 3.344 -26.817 1.00 98.38 236 LYS A C 1
ATOM 1879 O O . LYS A 1 236 ? 17.305 3.610 -27.600 1.00 98.38 236 LYS A O 1
ATOM 1884 N N . ILE A 1 237 ? 15.222 3.979 -26.863 1.00 98.56 237 ILE A N 1
ATOM 1885 C CA . ILE A 1 237 ? 14.933 5.046 -27.835 1.00 98.56 237 ILE A CA 1
ATOM 1886 C C . ILE A 1 237 ? 15.954 6.185 -27.724 1.00 98.56 237 ILE A C 1
ATOM 1888 O O . ILE A 1 237 ? 16.443 6.668 -28.746 1.00 98.56 237 ILE A O 1
ATOM 1892 N N . ALA A 1 238 ? 16.301 6.610 -26.508 1.00 98.06 238 ALA A N 1
ATOM 1893 C CA . ALA A 1 238 ? 17.288 7.667 -26.299 1.00 98.06 238 ALA A CA 1
ATOM 1894 C C . ALA A 1 238 ? 18.701 7.250 -26.746 1.00 98.06 238 ALA A C 1
ATOM 1896 O O . ALA A 1 238 ? 19.455 8.081 -27.254 1.00 98.06 238 ALA A O 1
ATOM 1897 N N . ILE A 1 239 ? 19.068 5.974 -26.585 1.00 97.62 239 ILE A N 1
ATOM 1898 C CA . ILE A 1 239 ? 20.319 5.417 -27.120 1.00 97.62 239 ILE A CA 1
ATOM 1899 C C . ILE A 1 239 ? 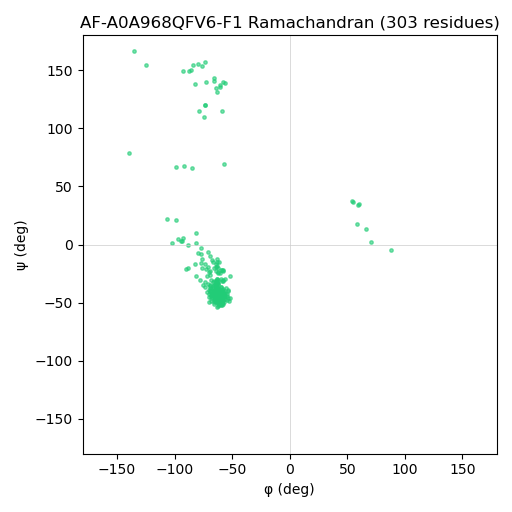20.317 5.484 -28.651 1.00 97.62 239 ILE A C 1
ATOM 1901 O O . ILE A 1 239 ? 21.211 6.089 -29.238 1.00 97.62 239 ILE A O 1
ATOM 1905 N N . TRP A 1 240 ? 19.294 4.940 -29.307 1.00 98.25 240 TRP A N 1
ATOM 1906 C CA . TRP A 1 240 ? 19.233 4.886 -30.771 1.00 98.25 240 TRP A CA 1
ATOM 1907 C C . TRP A 1 240 ? 19.121 6.265 -31.421 1.00 98.25 240 TRP A C 1
ATOM 1909 O O . TRP A 1 240 ? 19.663 6.485 -32.501 1.00 98.25 240 TRP A O 1
ATOM 1919 N N . GLN A 1 241 ? 18.477 7.226 -30.756 1.00 98.00 241 GLN A N 1
ATOM 1920 C CA . GLN A 1 241 ? 18.435 8.605 -31.236 1.00 98.00 241 GLN A CA 1
ATOM 1921 C C . GLN A 1 241 ? 19.842 9.223 -31.295 1.00 98.00 241 GLN A C 1
ATOM 1923 O O . GLN A 1 241 ? 20.173 9.892 -32.273 1.00 98.00 241 GLN A O 1
ATOM 1928 N N . ARG A 1 242 ? 20.699 8.936 -30.304 1.00 96.75 242 ARG A N 1
ATOM 1929 C CA . ARG A 1 242 ? 22.103 9.381 -30.312 1.00 96.75 242 ARG A CA 1
ATOM 1930 C C . ARG A 1 242 ? 22.905 8.754 -31.447 1.00 96.75 242 ARG A C 1
ATOM 1932 O O . ARG A 1 242 ? 23.768 9.429 -32.001 1.00 96.75 242 ARG A O 1
ATOM 1939 N N . GLU A 1 243 ? 22.616 7.506 -31.806 1.00 97.00 243 GLU A N 1
ATOM 1940 C CA . GLU A 1 243 ? 23.249 6.852 -32.956 1.00 97.00 243 GLU A CA 1
ATOM 1941 C C . GLU A 1 243 ? 22.870 7.531 -34.275 1.00 97.00 243 GLU A C 1
ATOM 1943 O O . GLU A 1 243 ? 23.746 7.848 -35.081 1.00 97.00 243 GLU A O 1
ATOM 1948 N N . ILE A 1 244 ? 21.584 7.846 -34.466 1.00 97.06 244 ILE A N 1
ATOM 1949 C CA . ILE A 1 244 ? 21.106 8.595 -35.639 1.00 97.06 244 ILE A CA 1
ATOM 1950 C C . ILE A 1 244 ? 21.792 9.961 -35.727 1.00 97.06 244 ILE A C 1
ATOM 1952 O O . ILE A 1 244 ? 22.291 10.337 -36.789 1.00 97.06 244 ILE A O 1
ATOM 1956 N N . ASP A 1 245 ? 21.827 10.705 -34.620 1.00 96.00 245 ASP A N 1
ATOM 1957 C CA . ASP A 1 245 ? 22.431 12.036 -34.591 1.00 96.00 245 ASP A CA 1
ATOM 1958 C C . ASP A 1 245 ? 23.944 11.970 -34.844 1.00 96.00 245 ASP A C 1
ATOM 1960 O O . ASP A 1 245 ? 24.461 12.750 -35.642 1.00 96.00 245 ASP A O 1
ATOM 1964 N N . GLY A 1 246 ? 24.649 11.005 -34.243 1.00 95.81 246 GLY A N 1
ATOM 1965 C CA . GLY A 1 246 ? 26.074 10.780 -34.484 1.00 95.81 246 GLY A CA 1
ATOM 1966 C C . GLY A 1 246 ? 26.379 10.491 -35.956 1.00 95.81 246 GLY A C 1
ATOM 1967 O O . GLY A 1 246 ? 27.242 11.145 -36.544 1.00 95.81 246 GLY A O 1
ATOM 1968 N N . GLN A 1 247 ? 25.637 9.567 -36.577 1.00 95.44 247 GLN A N 1
ATOM 1969 C CA . GLN A 1 247 ? 25.789 9.242 -38.000 1.00 95.44 247 GLN A CA 1
ATOM 1970 C C . GLN A 1 247 ? 25.484 10.437 -38.909 1.00 95.44 247 GLN A C 1
ATOM 1972 O O . GLN A 1 247 ? 26.182 10.644 -39.905 1.00 95.44 247 GLN A O 1
ATOM 1977 N N . ARG A 1 248 ? 24.460 11.234 -38.573 1.00 96.62 248 ARG A N 1
ATOM 1978 C CA . ARG A 1 248 ? 24.127 12.464 -39.301 1.00 96.62 248 ARG A CA 1
ATOM 1979 C C . ARG A 1 248 ? 25.279 13.465 -39.232 1.00 96.62 248 ARG A C 1
ATOM 1981 O O . ARG A 1 248 ? 25.732 13.917 -40.278 1.00 96.62 248 ARG A O 1
ATOM 1988 N N . TYR A 1 249 ? 25.775 13.769 -38.033 1.00 97.44 249 TYR A N 1
ATOM 1989 C CA . TYR A 1 249 ? 26.862 14.733 -37.851 1.00 97.44 249 TYR A CA 1
ATOM 1990 C C . TYR A 1 249 ? 28.149 14.306 -38.543 1.00 97.44 249 TYR A C 1
ATOM 1992 O O . TYR A 1 249 ? 28.814 15.148 -39.141 1.00 97.44 249 TYR A O 1
ATOM 2000 N N . LEU A 1 250 ? 28.492 13.014 -38.496 1.00 96.38 250 LEU A N 1
ATOM 2001 C CA . LEU A 1 250 ? 29.655 12.508 -39.216 1.00 96.38 250 LEU A CA 1
ATOM 2002 C C . LEU A 1 250 ? 29.492 12.713 -40.727 1.00 96.38 250 LEU A C 1
ATOM 2004 O O . LEU A 1 250 ? 30.383 13.279 -41.348 1.00 96.38 250 LEU A O 1
ATOM 2008 N N . ARG A 1 251 ? 28.342 12.332 -41.300 1.00 96.94 251 ARG A N 1
ATOM 2009 C CA . ARG A 1 251 ? 28.070 12.496 -42.737 1.00 96.94 251 ARG A CA 1
ATOM 2010 C C . ARG A 1 251 ? 28.133 13.959 -43.173 1.00 96.94 251 ARG A C 1
ATOM 2012 O O . ARG A 1 251 ? 28.872 14.285 -44.092 1.00 96.94 251 ARG A O 1
ATOM 2019 N N . GLU A 1 252 ? 27.409 14.839 -42.483 1.00 97.31 252 GLU A N 1
ATOM 2020 C CA . GLU A 1 252 ? 27.397 16.276 -42.784 1.00 97.31 252 GLU A CA 1
ATOM 2021 C C . GLU A 1 252 ? 28.797 16.891 -42.678 1.00 97.31 252 GLU A C 1
ATOM 2023 O O . GLU A 1 252 ? 29.181 17.729 -43.493 1.00 97.31 252 GLU A O 1
ATOM 2028 N N . ALA A 1 253 ? 29.582 16.473 -41.682 1.00 97.56 253 ALA A N 1
ATOM 2029 C CA . ALA A 1 253 ? 30.955 16.924 -41.537 1.00 97.56 253 ALA A CA 1
ATOM 2030 C C . ALA A 1 253 ? 31.850 16.428 -42.684 1.00 97.56 253 ALA A C 1
ATOM 2032 O O . ALA A 1 253 ? 32.622 17.216 -43.226 1.00 97.56 253 ALA A O 1
ATOM 2033 N N . THR A 1 254 ? 31.721 15.166 -43.099 1.00 97.19 254 THR A N 1
ATOM 2034 C CA . THR A 1 254 ? 32.458 14.618 -44.246 1.00 97.19 254 THR A CA 1
ATOM 2035 C C . THR A 1 254 ? 32.118 15.353 -45.548 1.00 97.19 254 THR A C 1
ATOM 2037 O O . THR A 1 254 ? 33.032 15.704 -46.294 1.00 97.19 254 THR A O 1
ATOM 2040 N N . ASP A 1 255 ? 30.842 15.668 -45.785 1.00 97.31 255 ASP A N 1
ATOM 2041 C CA . ASP A 1 255 ? 30.388 16.419 -46.968 1.00 97.31 255 ASP A CA 1
ATOM 2042 C C . ASP A 1 255 ? 30.900 17.874 -46.977 1.00 97.31 255 ASP A C 1
ATOM 2044 O O . ASP A 1 255 ? 31.171 18.460 -48.026 1.00 97.31 255 ASP A O 1
ATOM 2048 N N . LEU A 1 256 ? 31.056 18.490 -45.801 1.00 97.19 256 LEU A N 1
ATOM 2049 C CA . LEU A 1 256 ? 31.699 19.801 -45.680 1.00 97.19 256 LEU A CA 1
ATOM 2050 C C . LEU A 1 256 ? 33.200 19.705 -45.968 1.00 97.19 256 LEU A C 1
ATOM 2052 O O . LEU A 1 256 ? 33.740 20.524 -46.710 1.00 97.19 256 LEU A O 1
ATOM 2056 N N . ALA A 1 257 ? 33.872 18.700 -45.407 1.00 96.19 257 ALA A N 1
ATOM 2057 C CA . ALA A 1 257 ? 35.309 18.516 -45.562 1.00 96.19 257 ALA A CA 1
ATOM 2058 C C . ALA A 1 257 ? 35.722 18.244 -47.016 1.00 96.19 257 ALA A C 1
ATOM 2060 O O . ALA A 1 257 ? 36.795 18.680 -47.432 1.00 96.19 257 ALA A O 1
ATOM 2061 N N . SER A 1 258 ? 34.866 17.599 -47.818 1.00 95.25 258 SER A N 1
ATOM 2062 C CA . SER A 1 258 ? 35.161 17.293 -49.225 1.00 95.25 258 SER A CA 1
ATOM 2063 C C . SER A 1 258 ? 35.344 18.530 -50.112 1.00 95.25 258 SER A C 1
ATOM 2065 O O . SER A 1 258 ? 35.820 18.407 -51.237 1.00 95.25 258 SER A O 1
ATOM 2067 N N . GLN A 1 259 ? 34.981 19.724 -49.632 1.00 93.38 259 GLN A N 1
ATOM 2068 C CA . GLN A 1 259 ? 35.230 20.989 -50.332 1.00 93.38 259 GLN A CA 1
ATOM 2069 C C . GLN A 1 259 ? 36.712 21.399 -50.297 1.00 93.38 259 GLN A C 1
ATOM 2071 O O . GLN A 1 259 ? 37.138 22.200 -51.125 1.00 93.38 259 GLN A O 1
ATOM 2076 N N . GLY A 1 260 ? 37.495 20.877 -49.344 1.00 89.38 260 GLY A N 1
ATOM 2077 C CA . GLY A 1 260 ? 38.950 21.050 -49.276 1.00 89.38 260 GLY A CA 1
ATOM 2078 C C . GLY A 1 260 ? 39.450 22.454 -48.914 1.00 89.38 260 GLY A C 1
ATOM 2079 O O . GLY A 1 260 ? 40.659 22.668 -48.883 1.00 89.38 260 GLY A O 1
ATOM 2080 N N . THR A 1 261 ? 38.568 23.418 -48.633 1.00 94.38 261 THR A N 1
ATOM 2081 C CA . THR A 1 261 ? 38.980 24.760 -48.190 1.00 94.38 261 THR A CA 1
ATOM 2082 C C . THR A 1 261 ? 39.189 24.805 -46.672 1.00 94.38 261 THR A C 1
ATOM 2084 O O . THR A 1 261 ? 38.481 24.101 -45.940 1.00 94.38 261 THR A O 1
ATOM 2087 N N . PRO A 1 262 ? 40.099 25.657 -46.154 1.00 93.38 262 PRO A N 1
ATOM 2088 C CA . PRO A 1 262 ? 40.295 25.819 -44.712 1.00 93.38 262 PRO A CA 1
ATOM 2089 C C . PRO A 1 262 ? 38.998 26.136 -43.957 1.00 93.38 262 PRO A C 1
ATOM 2091 O O . PRO A 1 262 ? 38.746 25.593 -42.880 1.00 93.38 262 PRO A O 1
ATOM 2094 N N . GLU A 1 263 ? 38.127 26.969 -44.532 1.00 94.94 263 GLU A N 1
ATOM 2095 C CA . GLU A 1 263 ? 36.848 27.342 -43.929 1.00 94.94 263 GLU A CA 1
ATOM 2096 C C . GLU A 1 263 ? 35.871 26.164 -43.873 1.00 94.94 263 GLU A C 1
ATOM 2098 O O . GLU A 1 263 ? 35.147 26.014 -42.882 1.00 94.94 263 GLU A O 1
ATOM 2103 N N . ALA A 1 264 ? 35.832 25.340 -44.924 1.00 96.44 264 ALA A N 1
ATOM 2104 C CA . ALA A 1 264 ? 34.957 24.178 -44.994 1.00 96.44 264 ALA A CA 1
ATOM 2105 C C . ALA A 1 264 ? 35.430 23.063 -44.053 1.00 96.44 264 ALA A C 1
ATOM 2107 O O . ALA A 1 264 ? 34.616 22.520 -43.306 1.00 96.44 264 ALA A O 1
ATOM 2108 N N . LEU A 1 265 ? 36.741 22.815 -43.976 1.00 96.56 265 LEU A N 1
ATOM 2109 C CA . LEU A 1 265 ? 37.348 21.900 -43.004 1.00 96.56 265 LEU A CA 1
ATOM 2110 C C . LEU A 1 265 ? 37.101 22.368 -41.559 1.00 96.56 265 LEU A C 1
ATOM 2112 O O . LEU A 1 265 ? 36.708 21.580 -40.699 1.00 96.56 265 LEU A O 1
ATOM 2116 N N . ALA A 1 266 ? 37.228 23.670 -41.280 1.00 96.56 266 ALA A N 1
ATOM 2117 C CA . ALA A 1 266 ? 36.935 24.209 -39.953 1.00 96.56 266 ALA A CA 1
ATOM 2118 C C . ALA A 1 266 ? 35.448 24.053 -39.577 1.00 96.56 266 ALA A C 1
ATOM 2120 O O . ALA A 1 266 ? 35.119 23.834 -38.407 1.00 96.56 266 ALA A O 1
ATOM 2121 N N . ARG A 1 267 ? 34.531 24.168 -40.551 1.00 97.62 267 ARG A N 1
ATOM 2122 C CA . ARG A 1 267 ? 33.101 23.869 -40.357 1.00 97.62 267 ARG A CA 1
ATOM 2123 C C . ARG A 1 267 ? 32.877 22.378 -40.115 1.00 97.62 267 ARG A C 1
ATOM 2125 O O . ARG A 1 267 ? 32.183 22.054 -39.158 1.00 97.62 267 ARG A O 1
ATOM 2132 N N . ALA A 1 268 ? 33.507 21.504 -40.898 1.00 97.44 268 ALA A N 1
ATOM 2133 C CA . ALA A 1 268 ? 33.440 20.055 -40.732 1.00 97.44 268 ALA A CA 1
ATOM 2134 C C . ALA A 1 268 ? 33.843 19.621 -39.315 1.00 97.44 268 ALA A C 1
ATOM 2136 O O . ALA A 1 268 ? 33.087 18.920 -38.645 1.00 97.44 268 ALA A O 1
ATOM 2137 N N . VAL A 1 269 ? 34.966 20.133 -38.796 1.00 97.31 269 VAL A N 1
ATOM 2138 C CA . VAL A 1 269 ? 35.412 19.864 -37.418 1.00 97.31 269 VAL A CA 1
ATOM 2139 C C . VAL A 1 269 ? 34.362 20.289 -36.389 1.00 97.31 269 VAL A C 1
ATOM 2141 O O . VAL A 1 269 ? 34.066 19.535 -35.461 1.00 97.31 269 VAL A O 1
ATOM 2144 N N . ARG A 1 270 ? 33.773 21.486 -36.529 1.00 97.50 270 ARG A N 1
ATOM 2145 C CA . ARG A 1 270 ? 32.728 21.954 -35.601 1.00 97.50 270 ARG A CA 1
ATOM 2146 C C . ARG A 1 270 ? 31.474 21.086 -35.660 1.00 97.50 270 ARG A C 1
ATOM 2148 O O . ARG A 1 270 ? 30.937 20.775 -34.603 1.00 97.50 270 ARG A O 1
ATOM 2155 N N . THR A 1 271 ? 31.039 20.684 -36.853 1.00 97.44 271 THR A N 1
ATOM 2156 C CA . THR A 1 271 ? 29.876 19.805 -37.045 1.00 97.44 271 THR A CA 1
ATOM 2157 C C . THR A 1 271 ? 30.125 18.420 -36.448 1.00 97.44 271 THR A C 1
ATOM 2159 O O . THR A 1 271 ? 29.319 17.945 -35.655 1.00 97.44 271 THR A O 1
ATOM 2162 N N . ALA A 1 272 ? 31.278 17.802 -36.716 1.00 96.19 272 ALA A N 1
ATOM 2163 C CA . ALA A 1 272 ? 31.624 16.490 -36.168 1.00 96.19 272 ALA A CA 1
ATOM 2164 C C . ALA A 1 272 ? 31.709 16.491 -34.632 1.00 96.19 272 ALA A C 1
ATOM 2166 O O . ALA A 1 272 ? 31.315 15.522 -33.987 1.00 96.19 272 ALA A O 1
ATOM 2167 N N . ARG A 1 273 ? 32.150 17.599 -34.017 1.00 96.12 273 ARG A N 1
ATOM 2168 C CA . ARG A 1 273 ? 32.170 17.759 -32.549 1.00 96.12 273 ARG A CA 1
ATOM 2169 C C . ARG A 1 273 ? 30.781 17.751 -31.902 1.00 96.12 273 ARG A C 1
ATOM 2171 O O . ARG A 1 273 ? 30.711 17.571 -30.692 1.00 96.12 273 ARG A O 1
ATOM 2178 N N . GLN A 1 274 ? 29.703 17.940 -32.666 1.00 95.88 274 GLN A N 1
ATOM 2179 C CA . GLN A 1 274 ? 28.334 17.851 -32.146 1.00 95.88 274 GLN A CA 1
ATOM 2180 C C . GLN A 1 274 ? 27.867 16.400 -31.947 1.00 95.88 274 GLN A C 1
ATOM 2182 O O . GLN A 1 274 ? 26.894 16.170 -31.229 1.00 95.88 274 GLN A O 1
ATOM 2187 N N . ALA A 1 275 ? 28.556 15.416 -32.535 1.00 94.25 275 ALA A N 1
ATOM 2188 C CA . ALA A 1 275 ? 28.262 14.009 -32.298 1.00 94.25 275 ALA A CA 1
ATOM 2189 C C . ALA A 1 275 ? 28.513 13.631 -30.830 1.00 94.25 275 ALA A C 1
ATOM 2191 O O . ALA A 1 275 ? 29.550 13.959 -30.251 1.00 94.25 275 ALA A O 1
ATOM 2192 N N . SER A 1 276 ? 27.563 12.900 -30.239 1.00 93.44 276 SER A N 1
ATOM 2193 C CA . SER A 1 276 ? 27.664 12.430 -28.856 1.00 93.44 276 SER A CA 1
ATOM 2194 C C . SER A 1 276 ? 28.912 11.567 -28.650 1.00 93.44 276 SER A C 1
ATOM 2196 O O . SER A 1 276 ? 29.219 10.694 -29.465 1.00 93.44 276 SER A O 1
ATOM 2198 N N . GLU A 1 277 ? 29.584 11.751 -27.512 1.00 90.56 277 GLU A N 1
ATOM 2199 C CA . GLU A 1 277 ? 30.733 10.929 -27.107 1.00 90.56 277 GLU A CA 1
ATOM 2200 C C . GLU A 1 277 ? 30.375 9.454 -26.912 1.00 90.56 277 GLU A C 1
ATOM 2202 O O . GLU A 1 277 ? 31.225 8.587 -27.071 1.00 90.56 277 GLU A O 1
ATOM 2207 N N . ASN A 1 278 ? 29.101 9.175 -26.640 1.00 89.44 278 ASN A N 1
ATOM 2208 C CA . ASN A 1 278 ? 28.572 7.834 -26.422 1.00 89.44 278 ASN A CA 1
ATOM 2209 C C . ASN A 1 278 ? 27.885 7.257 -27.673 1.00 89.44 278 ASN A C 1
ATOM 2211 O O . ASN A 1 278 ? 27.010 6.406 -27.528 1.00 89.44 278 ASN A O 1
ATOM 2215 N N . SER A 1 279 ? 28.188 7.775 -28.869 1.00 92.38 279 SER A N 1
ATOM 2216 C CA . SER A 1 279 ? 27.721 7.207 -30.143 1.00 92.38 279 SER A CA 1
ATOM 2217 C C . SER A 1 279 ? 28.741 6.216 -30.706 1.00 92.38 279 SER A C 1
ATOM 2219 O O . SER A 1 279 ? 29.949 6.397 -30.529 1.00 92.38 279 SER A O 1
ATOM 2221 N N . SER A 1 280 ? 28.280 5.200 -31.437 1.00 92.19 280 SER A N 1
ATOM 2222 C CA . SER A 1 280 ? 29.153 4.192 -32.060 1.00 92.19 280 SER A CA 1
ATOM 2223 C C . SER A 1 280 ? 30.190 4.791 -33.020 1.00 92.19 280 SER A C 1
ATOM 2225 O O . SER A 1 280 ? 31.307 4.287 -33.137 1.00 92.19 280 SER A O 1
ATOM 2227 N N . VAL A 1 281 ? 29.865 5.916 -33.664 1.00 93.44 281 VAL A N 1
ATOM 2228 C CA . VAL A 1 281 ? 30.748 6.605 -34.619 1.00 93.44 281 VAL A CA 1
ATOM 2229 C C . VAL A 1 281 ? 31.807 7.488 -33.956 1.00 93.44 281 VAL A C 1
ATOM 2231 O O . VAL A 1 281 ? 32.596 8.124 -34.656 1.00 93.44 281 VAL A O 1
ATOM 2234 N N . ARG A 1 282 ? 31.871 7.548 -32.619 1.00 94.25 282 ARG A N 1
ATOM 2235 C CA . ARG A 1 282 ? 32.768 8.468 -31.905 1.00 94.25 282 ARG A CA 1
ATOM 2236 C C . ARG A 1 282 ? 34.231 8.325 -32.324 1.00 94.25 282 ARG A C 1
ATOM 2238 O O . ARG A 1 282 ? 34.901 9.336 -32.520 1.00 94.25 282 ARG A O 1
ATOM 2245 N N . PHE A 1 283 ? 34.720 7.098 -32.491 1.00 94.69 283 PHE A N 1
ATOM 2246 C CA . PHE A 1 283 ? 36.095 6.864 -32.935 1.00 94.69 283 PHE A CA 1
ATOM 2247 C C . PHE A 1 283 ? 36.364 7.499 -34.310 1.00 94.69 283 PHE A C 1
ATOM 2249 O O . PHE A 1 283 ? 37.325 8.249 -34.469 1.00 94.69 283 PHE A O 1
ATOM 2256 N N . GLN A 1 284 ? 35.464 7.276 -35.273 1.00 95.44 284 GLN A N 1
ATOM 2257 C CA . GLN A 1 284 ? 35.562 7.836 -36.626 1.00 95.44 284 GLN A CA 1
ATOM 2258 C C . GLN A 1 284 ? 35.469 9.364 -36.617 1.00 95.44 284 GLN A C 1
ATOM 2260 O O . GLN A 1 284 ? 36.205 10.035 -37.337 1.00 95.44 284 GLN A O 1
ATOM 2265 N N . VAL A 1 285 ? 34.600 9.921 -35.770 1.00 96.31 285 VAL A N 1
ATOM 2266 C CA . VAL A 1 285 ? 34.472 11.367 -35.554 1.00 96.31 285 VAL A CA 1
ATOM 2267 C C . VAL A 1 285 ? 35.790 11.965 -35.064 1.00 96.31 285 VAL A C 1
ATOM 2269 O O . VAL A 1 285 ? 36.242 12.965 -35.614 1.00 96.31 285 VAL A O 1
ATOM 2272 N N . VAL A 1 286 ? 36.423 11.360 -34.055 1.00 96.75 286 VAL A N 1
ATOM 2273 C CA . VAL A 1 286 ? 37.697 11.851 -33.504 1.00 96.75 286 VAL A CA 1
ATOM 2274 C C . VAL A 1 286 ? 38.811 11.770 -34.544 1.00 96.75 286 VAL A C 1
ATOM 2276 O O . VAL A 1 286 ? 39.536 12.745 -34.721 1.00 96.75 286 VAL A O 1
ATOM 2279 N N . GLN A 1 287 ? 38.915 10.649 -35.260 1.00 96.81 287 GLN A N 1
ATOM 2280 C CA . GLN A 1 287 ? 39.901 10.492 -36.328 1.00 96.81 287 GLN A CA 1
ATOM 2281 C C . GLN A 1 287 ? 39.713 11.554 -37.420 1.00 96.81 287 GLN A C 1
ATOM 2283 O O . GLN A 1 287 ? 40.650 12.282 -37.730 1.00 96.81 287 GLN A O 1
ATOM 2288 N N . SER A 1 288 ? 38.486 11.715 -37.921 1.00 96.44 288 SER A N 1
ATOM 2289 C CA . SER A 1 288 ? 38.176 12.689 -38.975 1.00 96.44 288 SER A CA 1
ATOM 2290 C C . SER A 1 288 ? 38.483 14.123 -38.536 1.00 96.44 288 SER A C 1
ATOM 2292 O O . SER A 1 288 ? 39.031 14.909 -39.302 1.00 96.44 288 SER A O 1
ATOM 2294 N N . ILE A 1 289 ? 38.177 14.470 -37.279 1.00 97.25 289 ILE A N 1
ATOM 2295 C CA . ILE A 1 289 ? 38.505 15.785 -36.714 1.00 97.25 289 ILE A CA 1
ATOM 2296 C C . ILE A 1 289 ? 40.015 16.040 -36.733 1.00 97.25 289 ILE A C 1
ATOM 2298 O O . ILE A 1 289 ? 40.419 17.157 -37.063 1.00 97.25 289 ILE A O 1
ATOM 2302 N N . ASN A 1 290 ? 40.830 15.050 -36.368 1.00 97.06 290 ASN A N 1
ATOM 2303 C CA . ASN A 1 290 ? 42.285 15.189 -36.373 1.00 97.06 290 ASN A CA 1
ATOM 2304 C C . ASN A 1 290 ? 42.801 15.366 -37.806 1.00 97.06 290 ASN A C 1
ATOM 2306 O O . ASN A 1 290 ? 43.475 16.354 -38.079 1.00 97.06 290 ASN A O 1
ATOM 2310 N N . ASP A 1 291 ? 42.368 14.505 -38.731 1.00 96.44 291 ASP A N 1
ATOM 2311 C CA . ASP A 1 291 ? 42.786 14.548 -40.137 1.00 96.44 291 ASP A CA 1
ATOM 2312 C C . ASP A 1 291 ? 42.464 15.902 -40.792 1.00 96.44 291 ASP A C 1
ATOM 2314 O O . ASP A 1 291 ? 43.294 16.493 -41.485 1.00 96.44 291 ASP A O 1
ATOM 2318 N N . TRP A 1 292 ? 41.265 16.443 -40.559 1.00 97.00 292 TRP A N 1
ATOM 2319 C CA . TRP A 1 292 ? 40.888 17.755 -41.093 1.00 97.00 292 TRP A CA 1
ATOM 2320 C 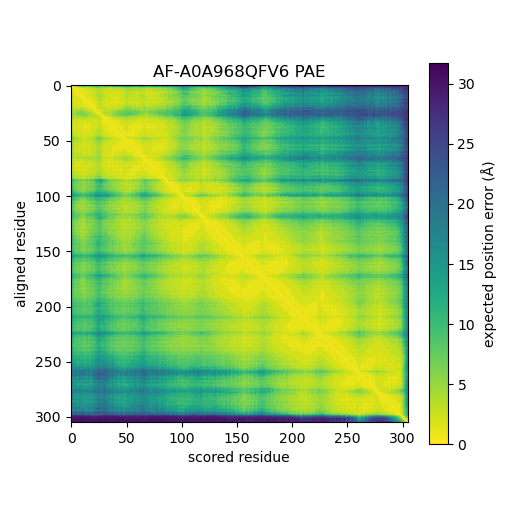C . TRP A 1 292 ? 41.630 18.902 -40.412 1.00 97.00 292 TRP A C 1
ATOM 2322 O O . TRP A 1 292 ? 41.935 19.899 -41.063 1.00 97.00 292 TRP A O 1
ATOM 2332 N N . SER A 1 293 ? 41.930 18.777 -39.117 1.00 95.12 293 SER A N 1
ATOM 2333 C CA . SER A 1 293 ? 42.724 19.780 -38.400 1.00 95.12 293 SER A CA 1
ATOM 2334 C C . SER A 1 293 ? 44.143 19.853 -38.969 1.00 95.12 293 SER A C 1
ATOM 2336 O O . SER A 1 293 ? 44.641 20.953 -39.213 1.00 95.12 293 SER A O 1
ATOM 2338 N N . ASP A 1 294 ? 44.744 18.705 -39.280 1.00 94.88 294 ASP A N 1
ATOM 2339 C CA . ASP A 1 294 ? 46.062 18.620 -39.913 1.00 94.88 294 ASP A CA 1
ATOM 2340 C C . ASP A 1 294 ? 46.050 19.196 -41.338 1.00 94.88 294 ASP A C 1
ATOM 2342 O O . ASP A 1 294 ? 46.956 19.940 -41.718 1.00 94.88 294 ASP A O 1
ATOM 2346 N N . GLN A 1 295 ? 44.991 18.942 -42.117 1.00 92.75 295 GLN A N 1
ATOM 2347 C CA . GLN A 1 295 ? 44.826 19.540 -43.449 1.00 92.75 295 GLN A CA 1
ATOM 2348 C C . GLN A 1 295 ? 44.727 21.070 -43.401 1.00 92.75 295 GLN A C 1
ATOM 2350 O O . GLN A 1 295 ? 45.336 21.748 -44.227 1.00 92.75 295 GLN A O 1
ATOM 2355 N N . ILE A 1 296 ? 44.008 21.636 -42.426 1.00 92.94 296 ILE A N 1
ATOM 2356 C CA . ILE A 1 296 ? 43.944 23.095 -42.241 1.00 92.94 296 ILE A CA 1
ATOM 2357 C C . ILE A 1 296 ? 45.340 23.660 -41.961 1.00 92.94 296 ILE A C 1
ATOM 2359 O O . ILE A 1 296 ? 45.714 24.673 -42.554 1.00 92.94 296 ILE A O 1
ATOM 2363 N N . LEU A 1 297 ? 46.115 23.007 -41.087 1.00 90.31 297 LEU A N 1
ATOM 2364 C CA . LEU A 1 297 ? 47.480 23.427 -40.754 1.00 90.31 297 LEU A CA 1
ATOM 2365 C C . LEU A 1 297 ? 48.419 23.354 -41.962 1.00 90.31 297 LEU A C 1
ATOM 2367 O O . LEU A 1 297 ? 49.285 24.210 -42.103 1.00 90.31 297 LEU A O 1
ATOM 2371 N N . ALA A 1 298 ? 48.231 22.369 -42.841 1.00 89.12 298 ALA A N 1
ATOM 2372 C CA . ALA A 1 298 ? 49.017 22.228 -44.063 1.00 89.12 298 ALA A CA 1
ATOM 2373 C C . ALA A 1 298 ? 48.655 23.264 -45.144 1.00 89.12 298 ALA A C 1
ATOM 2375 O O . ALA A 1 298 ? 49.523 23.662 -45.919 1.00 89.12 298 ALA A O 1
ATOM 2376 N N . ILE A 1 299 ? 47.388 23.694 -45.218 1.00 86.25 299 ILE A N 1
ATOM 2377 C CA . ILE A 1 299 ? 46.930 24.707 -46.187 1.00 86.25 299 ILE A CA 1
ATOM 2378 C C . ILE A 1 299 ? 47.253 26.128 -45.707 1.00 86.25 299 ILE A C 1
ATOM 2380 O O . ILE A 1 299 ? 47.425 27.028 -46.531 1.00 86.25 299 ILE A O 1
ATOM 2384 N N . ALA A 1 300 ? 47.349 26.349 -44.393 1.00 69.00 300 ALA A N 1
ATOM 2385 C CA . ALA A 1 300 ? 47.775 27.629 -43.846 1.00 69.00 300 ALA A CA 1
ATOM 2386 C C . ALA A 1 300 ? 49.187 27.962 -44.371 1.00 69.00 300 ALA A C 1
ATOM 2388 O O . ALA A 1 300 ? 50.137 27.241 -44.063 1.00 69.00 300 ALA A O 1
ATOM 2389 N N . PRO A 1 301 ? 49.363 29.029 -45.176 1.00 57.19 301 PRO A N 1
ATOM 2390 C CA . PRO A 1 301 ? 50.681 29.379 -45.673 1.00 57.19 301 PRO A CA 1
ATOM 2391 C C . PRO A 1 301 ? 51.594 29.676 -44.484 1.00 57.19 301 PRO A C 1
ATOM 2393 O O . PRO A 1 301 ? 51.204 30.385 -43.553 1.00 57.19 301 PRO A O 1
ATOM 2396 N N . THR A 1 302 ? 52.825 29.173 -44.545 1.00 51.12 302 THR A N 1
ATOM 2397 C CA . THR A 1 302 ? 53.987 29.676 -43.803 1.00 51.12 302 THR A CA 1
ATOM 2398 C C . THR A 1 302 ? 54.214 31.156 -44.141 1.00 51.12 302 THR A C 1
ATOM 2400 O O . THR A 1 302 ? 55.165 31.509 -44.824 1.00 51.12 302 THR A O 1
ATOM 2403 N N . ASN A 1 303 ? 53.320 32.034 -43.692 1.00 45.41 303 ASN A N 1
ATOM 2404 C CA . ASN A 1 303 ? 53.473 33.483 -43.702 1.00 45.41 303 ASN A CA 1
ATOM 2405 C C . ASN A 1 303 ? 53.920 33.918 -42.306 1.00 45.41 303 ASN A C 1
ATOM 2407 O O . ASN A 1 303 ? 53.191 34.570 -41.566 1.00 45.41 303 ASN A O 1
ATOM 2411 N N . PHE A 1 304 ? 55.135 33.511 -41.955 1.00 49.03 304 PHE A N 1
ATOM 2412 C CA . PHE A 1 304 ? 55.950 34.177 -40.947 1.00 49.03 304 PHE A CA 1
ATOM 2413 C C . PHE A 1 304 ? 57.392 34.195 -41.455 1.00 49.03 304 PHE A C 1
ATOM 2415 O O . PHE A 1 304 ? 58.205 33.371 -41.044 1.00 49.03 304 PHE A O 1
ATOM 2422 N N . LEU A 1 305 ? 57.672 35.121 -42.374 1.00 36.75 305 LEU A N 1
ATOM 2423 C CA . LEU A 1 305 ? 58.966 35.783 -42.545 1.00 36.75 305 LEU A CA 1
ATOM 2424 C C . LEU A 1 305 ? 58.702 37.246 -42.905 1.00 36.75 305 LEU A C 1
ATOM 2426 O O . LEU A 1 305 ? 57.886 37.473 -43.826 1.00 36.75 305 LEU A O 1
#

Solvent-accessible surface area (backbone atoms only — not comparable to full-atom values): 15808 Å² total; per-residue (Å²): 107,74,66,56,57,47,28,61,74,72,63,38,20,68,60,38,36,58,55,49,75,67,62,62,75,90,71,74,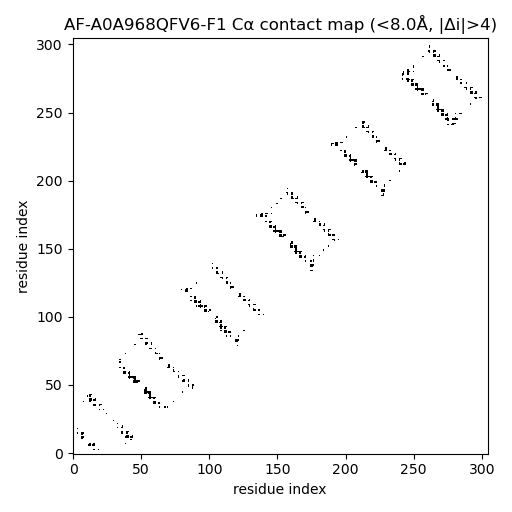44,66,70,61,42,50,50,49,40,36,51,11,50,16,48,44,31,36,68,66,76,39,58,68,26,28,52,52,15,42,59,39,42,66,70,50,51,89,85,42,91,57,32,66,58,39,53,51,52,41,56,50,44,59,54,48,41,59,42,49,52,30,47,49,52,18,55,59,37,40,72,74,71,41,64,71,34,35,52,51,18,37,55,37,31,64,70,48,50,84,89,42,95,57,29,66,59,32,53,50,51,39,53,52,43,53,41,51,42,42,39,66,68,43,46,61,43,47,52,49,14,55,59,40,31,70,70,74,39,66,68,23,26,52,53,12,38,58,39,26,64,68,53,46,87,85,37,79,54,25,68,62,35,52,51,53,38,52,53,39,51,36,52,41,40,36,66,70,44,44,63,44,46,53,52,12,48,54,29,40,76,69,71,36,34,71,59,12,40,59,36,27,63,69,54,48,89,92,44,65,52,25,66,61,34,52,53,50,36,56,53,37,51,39,41,54,49,18,54,47,24,41,49,57,14,51,66,33,33,73,67,71,40,59,70,33,24,55,46,13,40,57,40,28,65,69,29,46,82,89,19,89,52,35,66,60,36,55,51,51,37,51,57,39,52,52,50,38,61,69,67,50,74,91,81,81,129

Secondary structure (DSSP, 8-state):
-HHHHHHHHHT-HHHHHHHHHT--GGG--HHHHHHHHHHHHHHHHHTT-SHHHHHHHHHHHTTS-TTSTTHHHHHHHHHHHHHHHHHHHHHHHHHHHHTT--HHHHHHHHHHHHTS-TTSTTHHHHHHHHHHHHHHHHHHHHHHHHHHHHHHHTT-SHHHHHHHHHHHTTS-TTSTTHHHHHHHHHHHHHHHHHHHHHHHHHHHHHHHHTT-HHHHHHHHTTS-TTSTTHHHHHHHHHHHHHHHHHHHHHHHHHHHHTT--HHHHHHHHHHHTTS-TTSTTHHHHHHHHHHHHHHHHHHS-----

Nearest PDB structures (foldseek):
  7t7t-assembly2_B  TM=1.619E-01  e=3.267E-01  Citrus unshiu
  7b6z-assembly1_A  TM=1.718E-01  e=1.146E+00  Drosophila melanogaster
  5a31-assembly1_J  TM=1.837E-01  e=2.057E+00  Homo sapiens
  4ui9-assembly1_J  TM=1.837E-01  e=2.432E+00  Homo sapiens
  5g04-assembly1_J  TM=2.217E-01  e=5.163E+00  Homo sapiens

Radius of gyration: 41.98 Å; Cα contacts (8 Å, |Δi|>4): 356; chains: 1; bounding box: 87×57×110 Å

pLDDT: mean 94.07, std 7.47, range [36.75, 98.88]

Sequence (305 aa):
MAIVEQLIKEQEWKDLLQVTSRIPRSLKLEKRNRDWQILANAGSSAKLDTVFGMEEAIEEIKQLDKKSEYYNLGQTLKSRWKLEIQDIVHLSKAKDLVRAGTIPNLNEAIAEAELIPSGNPRYTDARKAIADWRGQIQTIEDQPVLSRARELSYGNDVGAWRRAIAEANLIRSSSPLYDEAQEDVRSWSANIQRVEDQPILEEAESFANANNYPAAISSAKRISSGRALYSEARDKIAIWQREIDGQRYLREATDLASQGTPEALARAVRTARQASENSSVRFQVVQSINDWSDQILAIAPTNFL

Mean predicted aligned error: 7.83 Å